Protein AF-A0A5P3AFZ8-F1 (afdb_monomer_lite)

InterPro domains:
  IPR002477 Peptidoglycan binding-like [PF01471] (114-150)
  IPR036365 PGBD-like superfamily [SSF47090] (104-151)
  IPR036366 PGBD superfamily [G3DSA:1.10.101.10] (112-156)

Foldseek 3Di:
DDDDDDDDDDDDDDDDDPDPDPDPPPDDPPPPPPPQADPPDDPPWGKDKFKDAWDKDWDKDWAFPADFDADPVRDGGHHTDTDIDIDIDRPGHMDIDMFTAPDPVLLFLVLQLLLLVLLVVVVLADDDSRSDLDPRSLSSQQVVCVVVVGRGSTHGPVNCVVSVSHDDDDPPVVVVVVVVVVVVVVVVVVVVVVVVVVVVVVVVVVVVVVVVVVVVVVVVVVVVVVVVVVVVVVVVVVVVVVVVVVVVVVVVVVVVVVVVVVVVVVVVVVVVVVVVVVVVVVVVVVVVVVVVVPDDDDDDDDDDD

Organism: NCBI:txid540747

Secondary structure (DSSP, 8-state):
--------------------------PPP------SS-TTPPTT-EEEEEEEPPEEEEEEEEEEEEPPPB-TTSSB-PPPEEEEEEEEEEEE--EEEEEEE--GGG--HHHHHHHHHHHHHTTS--S---S---HHHHHHHHHHHGGGT---SSPPHHHHHHTTSSPPPPTTHHHHHHHHHHHHHHHHHHHHHHHHHHHHHHHHHHHHHHHHHHHHHHHHHHHHHHHHHHHHHHHHHHHHHHHHHHHHHHHHHHHHHHHHHHHHHHHHHHHHHHHHHHHHHHHHHHHHHHHTT---PPP------

pLDDT: mean 84.04, std 17.82, range [39.06, 98.31]

Radius of gyration: 67.77 Å; chains: 1; bounding box: 144×91×231 Å

Structure (mmCIF, N/CA/C/O backbone):
data_AF-A0A5P3AFZ8-F1
#
_entry.id   AF-A0A5P3AFZ8-F1
#
loop_
_atom_site.group_PDB
_atom_site.id
_atom_site.type_symbol
_atom_site.label_atom_id
_atom_site.label_alt_id
_atom_site.label_comp_id
_atom_site.label_asym_id
_atom_site.label_entity_id
_atom_site.label_seq_id
_atom_site.pdbx_PDB_ins_code
_atom_site.Cartn_x
_atom_site.Cartn_y
_atom_site.Cartn_z
_atom_site.occupancy
_atom_site.B_iso_or_equiv
_atom_site.auth_seq_id
_atom_site.auth_comp_id
_atom_site.auth_asym_id
_atom_site.auth_atom_id
_atom_site.pdbx_PDB_model_num
ATOM 1 N N . MET A 1 1 ? 21.251 71.190 -8.070 1.00 40.19 1 MET A N 1
ATOM 2 C CA . MET A 1 1 ? 20.137 70.417 -8.664 1.00 40.19 1 MET A CA 1
ATOM 3 C C . MET A 1 1 ? 20.639 69.031 -9.043 1.00 40.19 1 MET A C 1
ATOM 5 O O . MET A 1 1 ? 21.671 68.943 -9.687 1.00 40.19 1 MET A O 1
ATOM 9 N N . LYS A 1 2 ? 19.848 68.010 -8.691 1.00 41.62 2 LYS A N 1
ATOM 10 C CA . LYS A 1 2 ? 19.900 66.592 -9.099 1.00 41.62 2 LYS A CA 1
ATOM 11 C C . LYS A 1 2 ? 20.900 65.656 -8.400 1.00 41.62 2 LYS A C 1
ATOM 13 O O . LYS A 1 2 ? 22.097 65.631 -8.647 1.00 41.62 2 LYS A O 1
ATOM 18 N N . ILE A 1 3 ? 20.252 64.856 -7.558 1.00 45.22 3 ILE A N 1
ATOM 19 C CA . ILE A 1 3 ? 20.629 63.700 -6.754 1.00 45.22 3 ILE A CA 1
ATOM 20 C C . ILE A 1 3 ? 20.908 62.479 -7.653 1.00 45.22 3 ILE A C 1
ATOM 22 O O . ILE A 1 3 ? 20.116 62.182 -8.546 1.00 45.22 3 ILE A O 1
ATOM 26 N N . ARG A 1 4 ? 22.002 61.765 -7.373 1.00 47.78 4 ARG A N 1
ATOM 27 C CA . ARG A 1 4 ? 22.373 60.386 -7.772 1.00 47.78 4 ARG A CA 1
ATOM 28 C C . ARG A 1 4 ? 23.279 59.891 -6.624 1.00 47.78 4 ARG A C 1
ATOM 30 O O . ARG A 1 4 ? 24.062 60.700 -6.149 1.00 47.78 4 ARG A O 1
ATOM 37 N N . SER A 1 5 ? 23.255 58.685 -6.062 1.00 42.44 5 SER A N 1
ATOM 38 C CA . SER A 1 5 ? 22.758 57.353 -6.428 1.00 42.44 5 SER A CA 1
ATOM 39 C C . SER A 1 5 ? 22.898 56.430 -5.184 1.00 42.44 5 SER A C 1
ATOM 41 O O . SER A 1 5 ? 23.718 56.714 -4.318 1.00 42.44 5 SER A O 1
ATOM 43 N N . LEU A 1 6 ? 22.101 55.351 -5.125 1.00 47.00 6 LEU A N 1
ATOM 44 C CA . LEU A 1 6 ? 22.168 54.131 -4.264 1.00 47.00 6 LEU A CA 1
ATOM 45 C C . LEU A 1 6 ? 23.586 53.470 -4.183 1.00 47.00 6 LEU A C 1
ATOM 47 O O . LEU A 1 6 ? 24.405 53.890 -5.003 1.00 47.00 6 LEU A O 1
ATOM 51 N N . PRO A 1 7 ? 23.898 52.386 -3.395 1.00 55.16 7 PRO A N 1
ATOM 52 C CA . PRO A 1 7 ? 23.075 51.470 -2.553 1.00 55.16 7 PRO A CA 1
ATOM 53 C C . PRO A 1 7 ? 23.734 50.933 -1.222 1.00 55.16 7 PRO A C 1
ATOM 55 O O . PRO A 1 7 ? 24.858 51.264 -0.878 1.00 55.16 7 PRO A O 1
ATOM 58 N N . ALA A 1 8 ? 23.025 49.998 -0.561 1.00 43.34 8 ALA A N 1
ATOM 59 C CA . ALA A 1 8 ? 23.505 48.728 0.038 1.00 43.34 8 ALA A CA 1
ATOM 60 C C . ALA A 1 8 ? 24.231 48.627 1.413 1.00 43.34 8 ALA A C 1
ATOM 62 O O . ALA A 1 8 ? 25.404 48.938 1.542 1.00 43.34 8 ALA A O 1
ATOM 63 N N . VAL A 1 9 ? 23.501 47.985 2.347 1.00 43.97 9 VAL A N 1
ATOM 64 C CA . VAL A 1 9 ? 23.795 46.775 3.172 1.00 43.97 9 VAL A CA 1
ATOM 65 C C . VAL A 1 9 ? 25.017 46.719 4.126 1.00 43.97 9 VAL A C 1
ATOM 67 O O . VAL A 1 9 ? 26.138 47.045 3.766 1.00 43.97 9 VAL A O 1
ATOM 70 N N . LEU A 1 10 ? 24.745 46.083 5.284 1.00 41.91 10 LEU A N 1
ATOM 71 C CA . LEU A 1 10 ? 25.621 45.512 6.331 1.00 41.91 10 LEU A CA 1
ATOM 72 C C . LEU A 1 10 ? 26.212 46.519 7.328 1.00 41.91 10 LEU A C 1
ATOM 74 O O . LEU A 1 10 ? 26.578 47.620 6.963 1.00 41.91 10 LEU A O 1
ATOM 78 N N . ALA A 1 11 ? 26.466 46.215 8.598 1.00 41.62 11 ALA A N 1
ATOM 79 C CA . ALA A 1 11 ? 26.056 45.212 9.586 1.00 41.62 11 ALA A CA 1
ATOM 80 C C . ALA A 1 11 ? 27.009 45.484 10.765 1.00 41.62 11 ALA A C 1
ATOM 82 O O . ALA A 1 11 ? 28.214 45.521 10.539 1.00 41.62 11 ALA A O 1
ATOM 83 N N . ALA A 1 12 ? 26.532 45.657 11.999 1.00 46.09 12 ALA A N 1
ATOM 84 C CA . ALA A 1 12 ? 27.410 45.540 13.169 1.00 46.09 12 ALA A CA 1
ATOM 85 C C . ALA A 1 12 ? 26.596 45.229 14.430 1.00 46.09 12 ALA A C 1
ATOM 87 O O . ALA A 1 12 ? 26.064 46.094 15.118 1.00 46.09 12 ALA A O 1
ATOM 88 N N . THR A 1 13 ? 26.509 43.926 14.650 1.00 49.53 13 THR A N 1
ATOM 89 C CA . THR A 1 13 ? 26.084 43.162 15.819 1.00 49.53 13 THR A CA 1
ATOM 90 C C . THR A 1 13 ? 26.534 43.733 17.163 1.00 49.53 13 THR A C 1
ATOM 92 O O . THR A 1 13 ? 27.728 43.879 17.424 1.00 49.53 13 THR A O 1
ATOM 95 N N . SER A 1 14 ? 25.564 43.949 18.049 1.00 52.16 14 SER A N 1
ATOM 96 C CA . SER A 1 14 ? 25.765 44.196 19.474 1.00 52.16 14 SER A CA 1
ATOM 97 C C . SER A 1 14 ? 26.063 42.881 20.203 1.00 52.16 14 SER A C 1
ATOM 99 O O . SER A 1 14 ? 25.251 41.957 20.190 1.00 52.16 14 SER A O 1
ATOM 101 N N . LEU A 1 15 ? 27.231 42.805 20.846 1.00 54.22 15 LEU A N 1
ATOM 102 C CA . LEU A 1 15 ? 27.504 41.846 21.915 1.00 54.22 15 LEU A CA 1
ATOM 103 C C . LEU A 1 15 ? 26.652 42.202 23.137 1.00 54.22 15 LEU A C 1
ATOM 105 O O . LEU A 1 15 ? 26.598 43.381 23.466 1.00 54.22 15 LEU A O 1
ATOM 109 N N . LEU A 1 16 ? 26.071 41.203 23.814 1.00 50.06 16 LEU A N 1
ATOM 110 C CA . LEU A 1 16 ? 25.955 41.052 25.281 1.00 50.06 16 LEU A CA 1
ATOM 111 C C . LEU A 1 16 ? 24.854 40.028 25.611 1.00 50.06 16 LEU A C 1
ATOM 113 O O . LEU A 1 16 ? 23.706 40.208 25.218 1.00 50.06 16 LEU A O 1
ATOM 117 N N . GLY A 1 17 ? 25.198 38.978 26.368 1.00 49.69 17 GLY A N 1
ATOM 118 C CA . GLY A 1 17 ? 24.198 38.115 27.012 1.00 49.69 17 GLY A CA 1
ATOM 119 C C . GLY A 1 17 ? 24.536 36.628 27.119 1.00 49.69 17 GLY A C 1
ATOM 120 O O . GLY A 1 17 ? 23.721 35.798 26.733 1.00 49.69 17 GLY A O 1
ATOM 121 N N . ALA A 1 18 ? 25.702 36.263 27.658 1.00 47.00 18 ALA A N 1
ATOM 122 C CA . ALA A 1 18 ? 25.937 34.899 28.131 1.00 47.00 18 ALA A CA 1
ATOM 123 C C . ALA A 1 18 ? 25.430 34.763 29.579 1.00 47.00 18 ALA A C 1
ATOM 125 O O . ALA A 1 18 ? 26.149 35.080 30.520 1.00 47.00 18 ALA A O 1
ATOM 126 N N . CYS A 1 19 ? 24.198 34.280 29.750 1.00 53.41 19 CYS A N 1
ATOM 127 C CA . CYS A 1 19 ? 23.723 33.679 30.999 1.00 53.41 19 CYS A CA 1
ATOM 128 C C . CYS A 1 19 ? 23.255 32.261 30.679 1.00 53.41 19 CYS A C 1
ATOM 130 O O . CYS A 1 19 ? 22.103 32.022 30.323 1.00 53.41 19 CYS A O 1
ATOM 132 N N . GLN A 1 20 ? 24.185 31.315 30.775 1.00 46.72 20 GLN A N 1
ATOM 133 C CA . GLN A 1 20 ? 23.900 29.892 30.676 1.00 46.72 20 GLN A CA 1
ATOM 134 C C . GLN A 1 20 ? 23.312 29.444 32.022 1.00 46.72 20 GLN A C 1
ATOM 136 O O . GLN A 1 20 ? 24.027 29.062 32.942 1.00 46.72 20 GLN A O 1
ATOM 141 N N . THR A 1 21 ? 21.993 29.563 32.162 1.00 51.69 21 THR A N 1
ATOM 142 C CA . THR A 1 21 ? 21.243 28.906 33.236 1.00 51.69 21 THR A CA 1
ATOM 143 C C . THR A 1 21 ? 20.799 27.553 32.705 1.00 51.69 21 THR A C 1
ATOM 145 O O . THR A 1 21 ? 19.828 27.435 31.963 1.00 51.69 21 THR A O 1
ATOM 148 N N . GLY A 1 22 ? 21.574 26.519 33.032 1.00 52.62 22 GLY A N 1
ATOM 149 C CA . GLY A 1 22 ? 21.154 25.137 32.847 1.00 52.62 22 GLY A CA 1
ATOM 150 C C . GLY A 1 22 ? 19.973 24.859 33.767 1.00 52.62 22 GLY A C 1
ATOM 151 O O . GLY A 1 22 ? 20.158 24.569 34.946 1.00 52.62 22 GLY A O 1
ATOM 152 N N . LEU A 1 23 ? 18.759 24.995 33.238 1.00 45.38 23 LEU A N 1
ATOM 153 C CA . LEU A 1 23 ? 17.567 24.472 33.888 1.00 45.38 23 LEU A CA 1
ATOM 154 C C . LEU A 1 23 ? 17.667 22.939 33.887 1.00 45.38 23 LEU A C 1
ATOM 156 O O . LEU A 1 23 ? 17.940 22.359 32.832 1.00 45.38 23 LEU A O 1
ATOM 160 N N . PRO A 1 24 ? 17.463 22.262 35.031 1.00 50.19 24 PRO A N 1
ATOM 161 C CA . PRO A 1 24 ? 17.328 20.817 35.035 1.00 50.19 24 PRO A CA 1
ATOM 162 C C . PRO A 1 24 ? 16.131 20.454 34.159 1.00 50.19 24 PRO A C 1
ATOM 164 O O . PRO A 1 24 ? 15.025 20.962 34.346 1.00 50.19 24 PRO A O 1
ATOM 167 N N . GLN A 1 25 ? 16.388 19.594 33.179 1.00 46.03 25 GLN A N 1
ATOM 168 C CA . GLN A 1 25 ? 15.393 19.024 32.291 1.00 46.03 25 GLN A CA 1
ATOM 169 C C . GLN A 1 25 ? 14.363 18.285 33.146 1.00 46.03 25 GLN A C 1
ATOM 171 O O . GLN A 1 25 ? 14.591 17.163 33.597 1.00 46.03 25 GLN A O 1
ATOM 176 N N . MET A 1 26 ? 13.241 18.951 33.425 1.00 39.06 26 MET A N 1
ATOM 177 C CA . MET A 1 26 ? 12.047 18.280 33.905 1.00 39.06 26 MET A CA 1
ATOM 178 C C . MET A 1 26 ? 11.693 17.265 32.826 1.00 39.06 26 MET A C 1
ATOM 180 O O . MET A 1 26 ? 11.367 17.641 31.702 1.00 39.06 26 MET A O 1
ATOM 184 N N . ALA A 1 27 ? 11.849 15.983 33.149 1.00 53.84 27 ALA A N 1
ATOM 185 C CA . ALA A 1 27 ? 11.321 14.913 32.330 1.00 53.84 27 ALA A CA 1
ATOM 186 C C . ALA A 1 27 ? 9.844 15.223 32.081 1.00 53.84 27 ALA A C 1
ATOM 188 O O . ALA A 1 27 ? 9.075 15.388 33.033 1.00 53.84 27 ALA A O 1
ATOM 189 N N . GLU A 1 28 ? 9.473 15.363 30.811 1.00 49.25 28 GLU A N 1
ATOM 190 C CA . GLU A 1 28 ? 8.076 15.492 30.437 1.00 49.25 28 GLU A CA 1
ATOM 191 C C . GLU A 1 28 ? 7.327 14.291 31.028 1.00 49.25 28 GLU A C 1
ATOM 193 O O . GLU A 1 28 ? 7.821 13.158 30.932 1.00 49.25 28 GLU A O 1
ATOM 198 N N . PRO A 1 29 ? 6.180 14.493 31.702 1.00 47.88 29 PRO A N 1
ATOM 199 C CA . PRO A 1 29 ? 5.366 13.363 32.100 1.00 47.88 29 PRO A CA 1
ATOM 200 C C . PRO A 1 29 ? 5.028 12.604 30.822 1.00 47.88 29 PRO A C 1
ATOM 202 O O . PRO A 1 29 ? 4.497 13.192 29.881 1.00 47.88 29 PRO A O 1
ATOM 205 N N . ALA A 1 30 ? 5.394 11.318 30.800 1.00 47.59 30 ALA A N 1
ATOM 206 C CA . ALA A 1 30 ? 5.061 10.394 29.731 1.00 47.59 30 ALA A CA 1
ATOM 207 C C . ALA A 1 30 ? 3.642 10.690 29.248 1.00 47.59 30 ALA A C 1
ATOM 209 O O . ALA A 1 30 ? 2.713 10.693 30.062 1.00 47.59 30 ALA A O 1
ATOM 210 N N . GLU A 1 31 ? 3.520 10.989 27.952 1.00 40.75 31 GLU A N 1
ATOM 211 C CA . GLU A 1 31 ? 2.260 11.161 27.243 1.00 40.75 31 GLU A CA 1
ATOM 212 C C . GLU A 1 31 ? 1.219 10.221 27.848 1.00 40.75 31 GLU A C 1
ATOM 214 O O . GLU A 1 31 ? 1.325 8.992 27.760 1.00 40.75 31 GLU A O 1
ATOM 219 N N . VAL A 1 32 ? 0.214 10.797 28.507 1.00 43.19 32 VAL A N 1
ATOM 220 C CA . VAL A 1 32 ? -0.980 10.061 28.901 1.00 43.19 32 VAL A CA 1
ATOM 221 C C . VAL A 1 32 ? -1.727 9.808 27.601 1.00 43.19 32 VAL A C 1
ATOM 223 O O . VAL A 1 32 ? -2.687 10.500 27.274 1.00 43.19 32 VAL A O 1
ATOM 226 N N . VAL A 1 33 ? -1.245 8.848 26.809 1.00 43.75 33 VAL A N 1
ATOM 227 C CA . VAL A 1 33 ? -1.991 8.310 25.682 1.00 43.75 33 VAL A CA 1
ATOM 228 C C . VAL A 1 33 ? -3.287 7.816 26.295 1.00 43.75 33 VAL A C 1
ATOM 230 O O . VAL A 1 33 ? -3.286 6.852 27.070 1.00 43.75 33 VAL A O 1
ATOM 233 N N . ALA A 1 34 ? -4.381 8.524 26.013 1.00 50.88 34 ALA A N 1
ATOM 234 C CA . ALA A 1 34 ? -5.710 8.096 26.397 1.00 50.88 34 ALA A CA 1
ATOM 235 C C . ALA A 1 34 ? -5.861 6.669 25.872 1.00 50.88 34 ALA A C 1
ATOM 237 O O . ALA A 1 34 ? -5.869 6.424 24.663 1.00 50.88 34 ALA A O 1
ATOM 238 N N . ARG A 1 35 ? -5.855 5.693 26.783 1.00 59.72 35 ARG A N 1
ATOM 239 C CA . ARG A 1 35 ? -6.032 4.300 26.395 1.00 59.72 35 ARG A CA 1
ATOM 240 C C . ARG A 1 35 ? -7.420 4.231 25.776 1.00 59.72 35 ARG A C 1
ATOM 242 O O . ARG A 1 35 ? -8.401 4.537 26.431 1.00 59.72 35 ARG A O 1
ATOM 249 N N . HIS A 1 36 ? -7.517 3.869 24.505 1.00 74.75 36 HIS A N 1
ATOM 250 C CA . HIS A 1 36 ? -8.813 3.788 23.827 1.00 74.75 36 HIS A CA 1
ATOM 251 C C . HIS A 1 36 ? -9.595 2.527 24.232 1.00 74.75 36 HIS A C 1
ATOM 253 O O . HIS A 1 36 ? -10.708 2.325 23.762 1.00 74.75 36 HIS A O 1
ATOM 259 N N . ALA A 1 37 ? -9.007 1.675 25.082 1.00 85.00 37 ALA A N 1
ATOM 260 C CA . ALA A 1 37 ? -9.576 0.436 25.588 1.00 85.00 37 ALA A CA 1
ATOM 261 C C . ALA A 1 37 ? -8.910 0.012 26.917 1.00 85.00 37 ALA A C 1
ATOM 263 O O . ALA A 1 37 ? -7.748 0.366 27.165 1.00 85.00 37 ALA A O 1
ATOM 264 N N . PRO A 1 38 ? -9.602 -0.766 27.771 1.00 88.94 38 PRO A N 1
ATOM 265 C CA . PRO A 1 38 ? -9.005 -1.352 28.965 1.00 88.94 38 PRO A CA 1
ATOM 266 C C . PRO A 1 38 ? -7.930 -2.403 28.619 1.00 88.94 38 PRO A C 1
ATOM 268 O O . PRO A 1 38 ? -7.959 -2.995 27.536 1.00 88.94 38 PRO A O 1
ATOM 271 N N . PRO A 1 39 ? -6.988 -2.688 29.542 1.00 86.12 39 PRO A N 1
ATOM 272 C CA . PRO A 1 39 ? -6.040 -3.791 29.381 1.00 86.12 39 PRO A CA 1
ATOM 273 C C . PRO A 1 39 ? -6.763 -5.120 29.110 1.00 86.12 39 PRO A C 1
ATOM 275 O O . PRO A 1 39 ? -7.673 -5.486 29.849 1.00 86.12 39 PRO A O 1
ATOM 278 N N . GLY A 1 40 ? -6.353 -5.842 28.062 1.00 83.69 40 GLY A N 1
ATOM 279 C CA . GLY A 1 40 ? -6.954 -7.129 27.680 1.00 83.69 40 GLY A CA 1
ATOM 280 C C . GLY A 1 40 ? -8.218 -7.038 26.815 1.00 83.69 40 GLY A C 1
ATOM 281 O O . GLY A 1 40 ? -8.865 -8.059 26.588 1.00 83.69 40 GLY A O 1
ATOM 282 N N . ALA A 1 41 ? -8.580 -5.850 26.319 1.00 86.19 41 ALA A N 1
ATOM 283 C CA . ALA A 1 41 ? -9.673 -5.698 25.362 1.00 86.19 41 ALA A CA 1
ATOM 284 C C . ALA A 1 41 ? -9.434 -6.511 24.077 1.00 86.19 41 ALA A C 1
ATOM 286 O O . ALA A 1 41 ? -8.325 -6.553 23.540 1.00 86.19 41 ALA A O 1
ATOM 287 N N . GLN A 1 42 ? -10.492 -7.145 23.567 1.00 79.81 42 GLN A N 1
ATOM 288 C CA . GLN A 1 42 ? -10.413 -7.951 22.349 1.00 79.81 42 GLN A CA 1
ATOM 289 C C . GLN A 1 42 ? -10.221 -7.068 21.104 1.00 79.81 42 GLN A C 1
ATOM 291 O O . GLN A 1 42 ? -10.836 -5.998 21.016 1.00 79.81 42 GLN A O 1
ATOM 296 N N . PRO A 1 43 ? -9.437 -7.515 20.106 1.00 80.12 43 PRO A N 1
ATOM 297 C CA . PRO A 1 43 ? -9.304 -6.803 18.839 1.00 80.12 43 PRO A CA 1
ATOM 298 C C . PRO A 1 43 ? -10.666 -6.548 18.180 1.00 80.12 43 PRO A C 1
ATOM 300 O O . PRO A 1 43 ? -11.527 -7.426 18.151 1.00 80.12 43 PRO A O 1
ATOM 303 N N . GLY A 1 44 ? -10.864 -5.338 17.653 1.00 81.50 44 GLY A N 1
ATOM 304 C CA . GLY A 1 44 ? -12.112 -4.945 16.988 1.00 81.50 44 GLY A CA 1
ATOM 305 C C . GLY A 1 44 ? -13.257 -4.535 17.923 1.00 81.50 44 GLY A C 1
ATOM 306 O O . GLY A 1 44 ? -14.356 -4.280 17.434 1.00 81.50 44 GLY A O 1
ATOM 307 N N . THR A 1 45 ? -13.020 -4.448 19.238 1.00 88.50 45 THR A N 1
ATOM 308 C CA . THR A 1 45 ? -13.969 -3.851 20.196 1.00 88.50 45 THR A CA 1
ATOM 309 C C . THR A 1 45 ? -13.665 -2.371 20.424 1.00 88.50 45 THR A C 1
ATOM 311 O O . THR A 1 45 ? -12.504 -1.962 20.429 1.00 88.50 45 THR A O 1
ATOM 314 N N . CYS A 1 46 ? -14.710 -1.566 20.619 1.00 92.12 46 CYS A N 1
ATOM 315 C CA . CYS A 1 46 ? -14.594 -0.133 20.878 1.00 92.12 46 CYS A CA 1
ATOM 316 C C . CYS A 1 46 ? -15.065 0.186 22.294 1.00 92.12 46 CYS A C 1
ATOM 318 O O . CYS A 1 46 ? -16.042 -0.387 22.779 1.00 92.12 46 CYS A O 1
ATOM 320 N N . TRP A 1 47 ? -14.359 1.098 22.962 1.00 93.19 47 TRP A N 1
ATOM 321 C CA . TRP A 1 47 ? -14.567 1.373 24.379 1.00 93.19 47 TRP A CA 1
ATOM 322 C C . TRP A 1 47 ? -14.746 2.862 24.654 1.00 93.19 47 TRP A C 1
ATOM 324 O O . TRP A 1 47 ? -14.128 3.733 24.042 1.00 93.19 47 TRP A O 1
ATOM 334 N N . GLY A 1 48 ? -15.629 3.142 25.603 1.00 91.06 48 GLY A N 1
ATOM 335 C CA . GLY A 1 48 ? -15.756 4.423 26.270 1.00 91.06 48 GLY A CA 1
ATOM 336 C C . GLY A 1 48 ? -15.174 4.352 27.677 1.00 91.06 48 GLY A C 1
ATOM 337 O O . GLY A 1 48 ? -15.110 3.287 28.297 1.00 91.06 48 GLY A O 1
ATOM 338 N N . GLN A 1 49 ? -14.772 5.515 28.179 1.00 89.88 49 GLN A N 1
ATOM 339 C CA . GLN A 1 49 ? -14.379 5.719 29.564 1.00 89.88 49 GLN A CA 1
ATOM 340 C C . GLN A 1 49 ? -15.351 6.715 30.194 1.00 89.88 49 GLN A C 1
ATOM 342 O O . GLN A 1 49 ? -15.679 7.737 29.587 1.00 89.88 49 GLN A O 1
ATOM 347 N N . ASP A 1 50 ? -15.825 6.396 31.391 1.00 88.06 50 ASP A N 1
ATOM 348 C CA . ASP A 1 50 ? -16.552 7.312 32.264 1.00 88.06 50 ASP A CA 1
ATOM 349 C C . ASP A 1 50 ? -15.743 7.526 33.544 1.00 88.06 50 ASP A C 1
ATOM 351 O O . ASP A 1 50 ? -15.193 6.573 34.101 1.00 88.06 50 ASP A O 1
ATOM 355 N N . GLU A 1 51 ? -15.648 8.767 34.008 1.00 84.38 51 GLU A N 1
ATOM 356 C CA . GLU A 1 51 ? -14.904 9.109 35.217 1.00 84.38 51 GLU A CA 1
ATOM 357 C C . GLU A 1 51 ? -15.865 9.597 36.290 1.00 84.38 51 GLU A C 1
ATOM 359 O O . GLU A 1 51 ? -16.406 10.699 36.227 1.00 84.38 51 GLU A O 1
ATOM 364 N N . THR A 1 52 ? -16.048 8.779 37.325 1.00 83.12 52 THR A N 1
ATOM 365 C CA . THR A 1 52 ? -16.734 9.232 38.531 1.00 83.12 52 THR A CA 1
ATOM 366 C C . THR A 1 52 ? -15.755 10.082 39.348 1.00 83.12 52 THR A C 1
ATOM 368 O O . THR A 1 52 ? -14.709 9.555 39.755 1.00 83.12 52 THR A O 1
ATOM 371 N N . PRO A 1 53 ? -16.056 11.369 39.603 1.00 84.62 53 PRO A N 1
ATOM 372 C CA . PRO A 1 53 ? -15.166 12.247 40.352 1.00 84.62 53 PRO A CA 1
ATOM 373 C C . PRO A 1 53 ? -15.027 11.795 41.809 1.00 84.62 53 PRO A C 1
ATOM 375 O O . PRO A 1 53 ? -15.891 11.105 42.358 1.00 84.62 53 PRO A O 1
ATOM 378 N N . ALA A 1 54 ? -13.922 12.193 42.440 1.00 89.19 54 ALA A N 1
ATOM 379 C CA . ALA A 1 54 ? -13.713 11.954 43.861 1.00 89.19 54 ALA A CA 1
ATOM 380 C C . ALA A 1 54 ? -14.665 12.821 44.701 1.00 89.19 54 ALA A C 1
ATOM 382 O O . ALA A 1 54 ? -14.904 13.981 44.368 1.00 89.19 54 ALA A O 1
ATOM 383 N N . VAL A 1 55 ? -15.165 12.271 45.808 1.00 91.69 55 VAL A N 1
ATOM 384 C CA . VAL A 1 55 ? -15.912 13.038 46.815 1.00 91.69 55 VAL A CA 1
ATOM 385 C C . VAL A 1 55 ? -14.944 13.393 47.931 1.00 91.69 55 VAL A C 1
ATOM 387 O O . VAL A 1 55 ? -14.415 12.501 48.603 1.00 91.69 55 VAL A O 1
ATOM 390 N N . ILE A 1 56 ? -14.693 14.692 48.081 1.00 92.19 56 ILE A N 1
ATOM 391 C CA . ILE A 1 56 ? -13.842 15.252 49.128 1.00 92.19 56 ILE A CA 1
ATOM 392 C C . ILE A 1 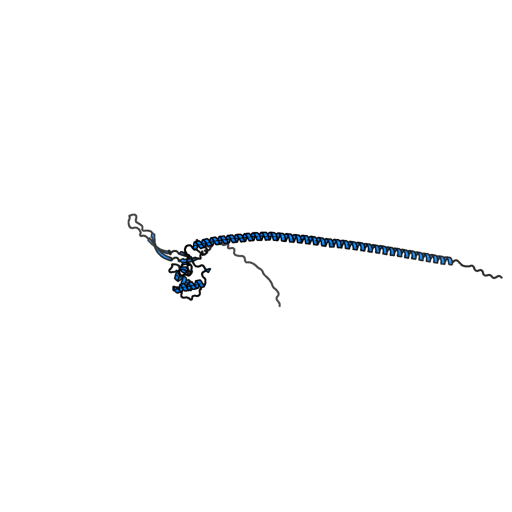56 ? -14.743 15.815 50.219 1.00 92.19 56 ILE A C 1
ATOM 394 O O . ILE A 1 56 ? -15.663 16.577 49.926 1.00 92.19 56 ILE A O 1
ATOM 398 N N . GLU A 1 57 ? -14.467 15.444 51.463 1.00 92.94 57 GLU A N 1
ATOM 399 C CA . GLU A 1 57 ? -15.136 15.989 52.637 1.00 92.94 57 GLU A CA 1
ATOM 400 C C . GLU A 1 57 ? -14.123 16.723 53.513 1.00 92.94 57 GLU A C 1
ATOM 402 O O . GLU A 1 57 ? -12.971 16.307 53.654 1.00 92.94 57 GLU A O 1
ATOM 407 N N . THR A 1 58 ? -14.558 17.827 54.109 1.00 91.94 58 THR A N 1
ATOM 408 C CA . THR A 1 58 ? -13.771 18.564 55.095 1.00 91.94 58 THR A CA 1
ATOM 409 C C . THR A 1 58 ? -14.070 17.985 56.469 1.00 91.94 58 THR A C 1
ATOM 411 O O . THR A 1 58 ? -15.145 18.221 57.014 1.00 91.94 58 THR A O 1
ATOM 414 N N . VAL A 1 59 ? -13.136 17.211 57.016 1.00 92.31 59 VAL A N 1
ATOM 415 C CA . VAL A 1 59 ? -13.300 16.551 58.314 1.00 92.31 59 VAL A CA 1
ATOM 416 C C . VAL A 1 59 ? -12.578 17.376 59.374 1.00 92.31 59 VAL A C 1
ATOM 418 O O . VAL A 1 59 ? -11.402 17.710 59.216 1.00 92.31 59 VAL A O 1
ATOM 421 N N . THR A 1 60 ? -13.292 17.716 60.445 1.00 90.06 60 THR A N 1
ATOM 422 C CA . THR A 1 60 ? -12.734 18.395 61.617 1.00 90.06 60 THR A CA 1
ATOM 423 C C . THR A 1 60 ? -12.610 17.386 62.752 1.00 90.06 60 THR A C 1
ATOM 425 O O . THR A 1 60 ? -13.621 16.896 63.250 1.00 90.06 60 THR A O 1
ATOM 428 N N . GLU A 1 61 ? -11.383 17.073 63.159 1.00 91.56 61 GLU A N 1
ATOM 429 C CA . GLU A 1 61 ? -11.086 16.112 64.226 1.00 91.56 61 GLU A CA 1
ATOM 430 C C . GLU A 1 61 ? -10.377 16.815 65.395 1.00 91.56 61 GLU A C 1
ATOM 432 O O . GLU A 1 61 ? -9.592 17.747 65.211 1.00 91.56 61 GLU A O 1
ATOM 437 N N . GLN A 1 62 ? -10.668 16.387 66.625 1.00 89.88 62 GLN A N 1
ATOM 438 C CA . GLN A 1 62 ? -9.948 16.828 67.823 1.00 89.88 62 GLN A CA 1
ATOM 439 C C . GLN A 1 62 ? -8.787 15.865 68.061 1.00 89.88 62 GLN A C 1
ATOM 441 O O . GLN A 1 62 ? -8.987 14.746 68.531 1.00 89.88 62 GLN A O 1
ATOM 446 N N . VAL A 1 63 ? -7.572 16.295 67.736 1.00 91.75 63 VAL A N 1
ATOM 447 C CA . VAL A 1 63 ? -6.361 15.496 67.924 1.00 91.75 63 VAL A CA 1
ATOM 448 C C . VAL A 1 63 ? -5.798 15.771 69.315 1.00 91.75 63 VAL A C 1
ATOM 450 O O . VAL A 1 63 ? -5.629 16.924 69.714 1.00 91.75 63 VAL A O 1
ATOM 453 N N . VAL A 1 64 ? -5.506 14.712 70.072 1.00 92.50 64 VAL A N 1
ATOM 454 C CA . VAL A 1 64 ? -4.813 14.821 71.363 1.00 92.50 64 VAL A CA 1
ATOM 455 C C . VAL A 1 64 ? -3.376 15.258 71.092 1.00 92.50 64 VAL A C 1
ATOM 457 O O . VAL A 1 64 ? -2.585 14.494 70.546 1.00 92.50 64 VAL A O 1
ATOM 460 N N . VAL A 1 65 ? -3.034 16.485 71.477 1.00 92.12 65 VAL A N 1
ATOM 461 C CA . VAL A 1 65 ? -1.662 17.009 71.380 1.00 92.12 65 VAL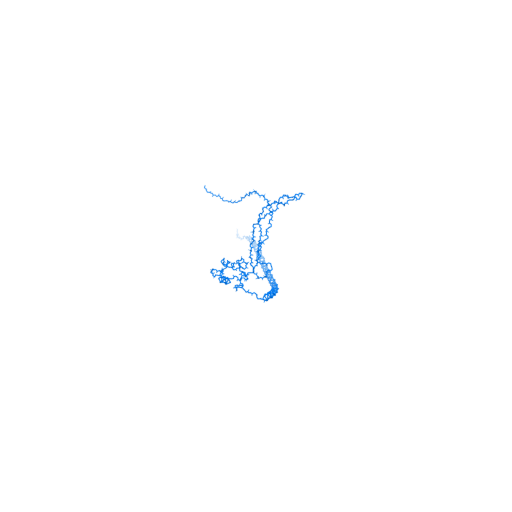 A CA 1
ATOM 462 C C . VAL A 1 65 ? -0.839 16.548 72.574 1.00 92.12 65 VAL A C 1
ATOM 464 O O . VAL A 1 65 ? 0.346 16.250 72.442 1.00 92.12 65 VAL A O 1
ATOM 467 N N . GLN A 1 66 ? -1.479 16.463 73.739 1.00 90.31 66 GLN A N 1
ATOM 468 C CA . GLN A 1 66 ? -0.869 15.942 74.951 1.00 90.31 66 GLN A CA 1
ATOM 469 C C . GLN A 1 66 ? -1.880 15.054 75.682 1.00 90.31 66 GLN A C 1
ATOM 471 O O . GLN A 1 66 ? -2.969 15.534 76.008 1.00 90.31 66 GLN A O 1
ATOM 476 N N . PRO A 1 67 ? -1.571 13.766 75.914 1.00 88.12 67 PRO A N 1
ATOM 477 C CA . PRO A 1 67 ? -2.455 12.886 76.668 1.00 88.12 67 PRO A CA 1
ATOM 478 C C . PRO A 1 67 ? -2.548 13.341 78.128 1.00 88.12 67 PRO A C 1
ATOM 480 O O . PRO A 1 67 ? -1.670 14.046 78.626 1.00 88.12 67 PRO A O 1
ATOM 483 N N . ALA A 1 68 ? -3.609 12.931 78.823 1.00 87.88 68 ALA A N 1
ATOM 484 C CA . ALA A 1 68 ? -3.750 13.227 80.244 1.00 87.88 68 ALA A CA 1
ATOM 485 C C . ALA A 1 68 ? -2.625 12.548 81.043 1.00 87.88 68 ALA A C 1
ATOM 487 O O . ALA A 1 68 ? -2.314 11.376 80.817 1.00 87.88 68 ALA A O 1
ATOM 488 N N . GLY A 1 69 ? -2.019 13.291 81.966 1.00 83.88 69 GLY A N 1
ATOM 489 C CA . GLY A 1 69 ? -0.997 12.784 82.878 1.00 83.88 69 GLY A CA 1
ATOM 490 C C . GLY A 1 69 ? -1.621 12.244 84.164 1.00 83.88 69 GLY A C 1
ATOM 491 O O . GLY A 1 69 ? -2.718 12.649 84.544 1.00 83.88 69 GLY A O 1
ATOM 492 N N . VAL A 1 70 ? -0.906 11.364 84.864 1.00 78.94 70 VAL A N 1
ATOM 493 C CA . VAL A 1 70 ? -1.263 10.900 86.216 1.00 78.94 70 VAL A CA 1
ATOM 494 C C . VAL A 1 70 ? -0.153 11.329 87.172 1.00 78.94 70 VAL A C 1
ATOM 496 O O . VAL A 1 70 ? 1.024 11.237 86.821 1.00 78.94 70 VAL A O 1
ATOM 499 N N . ALA A 1 71 ? -0.513 11.846 88.349 1.00 77.00 71 ALA A N 1
ATOM 500 C CA . ALA A 1 71 ? 0.466 12.246 89.355 1.00 77.00 71 ALA A CA 1
ATOM 501 C C . ALA A 1 71 ? 1.157 11.013 89.973 1.00 77.00 71 ALA A C 1
ATOM 503 O O . ALA A 1 71 ? 0.596 9.917 89.998 1.00 77.00 71 ALA A O 1
ATOM 504 N N . ALA A 1 72 ? 2.386 11.178 90.473 1.00 77.25 72 ALA A N 1
ATOM 505 C CA . ALA A 1 72 ? 3.213 10.075 90.983 1.00 77.25 72 ALA A CA 1
ATOM 506 C C . ALA A 1 72 ? 2.617 9.351 92.212 1.00 77.25 72 ALA A C 1
ATOM 508 O O . ALA A 1 72 ? 3.021 8.235 92.524 1.00 77.25 72 ALA A O 1
ATOM 509 N N . ASP A 1 73 ? 1.656 9.977 92.889 1.00 74.81 73 ASP A N 1
ATOM 510 C CA . ASP A 1 73 ? 0.906 9.456 94.036 1.00 74.81 73 ASP A CA 1
ATOM 511 C C . ASP A 1 73 ? -0.434 8.791 93.648 1.00 74.81 73 ASP A C 1
ATOM 513 O O . ASP A 1 73 ? -1.201 8.388 94.520 1.00 74.81 73 ASP A O 1
ATOM 517 N N . GLY A 1 74 ? -0.727 8.663 92.347 1.00 74.69 74 GLY A N 1
ATOM 518 C CA . GLY A 1 74 ? -1.959 8.060 91.830 1.00 74.69 74 GLY A CA 1
ATOM 519 C C . GLY A 1 74 ? -3.173 8.995 91.806 1.00 74.69 74 GLY A C 1
ATOM 520 O O . GLY A 1 74 ? -4.267 8.553 91.452 1.00 74.69 74 GLY A O 1
ATOM 521 N N . SER A 1 75 ? -3.009 10.274 92.155 1.00 73.94 75 SER A N 1
ATOM 522 C CA . SER A 1 75 ? -4.075 11.277 92.071 1.00 73.94 75 SER A CA 1
ATOM 523 C C . SER A 1 75 ? -4.239 11.857 90.650 1.00 73.94 75 SER A C 1
ATOM 525 O O . SER A 1 75 ? -3.420 11.624 89.752 1.00 73.94 75 SER A O 1
ATOM 527 N N . SER A 1 76 ? -5.343 12.579 90.407 1.00 72.19 76 SER A N 1
ATOM 528 C CA . SER A 1 76 ? -5.686 13.141 89.090 1.00 72.19 76 SER A CA 1
ATOM 529 C C . SER A 1 76 ? -4.601 14.106 88.590 1.00 72.19 76 SER A C 1
ATOM 531 O O . SER A 1 76 ? -4.414 15.170 89.179 1.00 72.19 76 SER A O 1
ATOM 533 N N . GLY A 1 77 ? -3.898 13.748 87.510 1.00 79.81 77 GLY A N 1
ATOM 534 C CA . GLY A 1 77 ? -2.861 14.592 86.910 1.00 79.81 77 GLY A CA 1
ATOM 535 C C . GLY A 1 77 ? -3.405 15.601 85.890 1.00 79.81 77 GLY A C 1
ATOM 536 O O . GLY A 1 77 ? -4.593 15.925 85.873 1.00 79.81 77 GLY A O 1
ATOM 537 N N . THR A 1 78 ? -2.522 16.146 85.050 1.00 84.38 78 THR A N 1
ATOM 538 C CA . THR A 1 78 ? -2.874 17.198 84.083 1.00 84.38 78 THR A CA 1
ATOM 539 C C . THR A 1 78 ? -3.890 16.700 83.048 1.00 84.38 78 THR A C 1
ATOM 541 O O . THR A 1 78 ? -3.700 15.610 82.497 1.00 84.38 78 THR A O 1
ATOM 544 N N . PRO A 1 79 ? -4.940 17.480 82.727 1.00 87.31 79 PRO A N 1
ATOM 545 C CA . PRO A 1 79 ? -5.921 17.086 81.721 1.00 87.31 79 PRO A CA 1
ATOM 546 C C . PRO A 1 79 ? -5.287 17.006 80.325 1.00 87.31 79 PRO A C 1
ATOM 548 O O . PRO A 1 79 ? -4.307 17.691 80.035 1.00 87.31 79 PRO A O 1
ATOM 551 N N . ALA A 1 80 ? -5.865 16.181 79.449 1.00 90.69 80 ALA A N 1
ATOM 552 C CA . ALA A 1 80 ? -5.424 16.082 78.061 1.00 90.69 80 ALA A CA 1
ATOM 553 C C . ALA A 1 80 ? -5.649 17.408 77.316 1.00 90.69 80 ALA A C 1
ATOM 555 O O . ALA A 1 80 ? -6.710 18.027 77.435 1.00 90.69 80 ALA A O 1
ATOM 556 N N . VAL A 1 81 ? -4.666 17.813 76.512 1.00 93.50 81 VAL A N 1
ATOM 557 C CA . VAL A 1 81 ? -4.749 18.993 75.645 1.00 93.50 81 VAL A CA 1
ATOM 558 C C . VAL A 1 81 ? -5.099 18.536 74.236 1.00 93.50 81 VAL A C 1
ATOM 560 O O . VAL A 1 81 ? -4.377 17.739 73.632 1.00 93.50 81 VAL A O 1
ATOM 563 N N . TYR A 1 82 ? -6.200 19.063 73.705 1.00 93.12 82 TYR A N 1
ATOM 564 C CA . TYR A 1 82 ? -6.692 18.771 72.362 1.00 93.12 82 TYR A CA 1
ATOM 565 C C . TYR A 1 82 ? -6.466 19.963 71.437 1.00 93.12 82 TYR A C 1
ATOM 567 O O . TYR A 1 82 ? -6.542 21.117 71.860 1.00 93.12 82 TYR A O 1
ATOM 575 N N . LYS A 1 83 ? -6.232 19.679 70.159 1.00 91.62 83 LYS A N 1
ATOM 576 C CA . LYS A 1 83 ? -6.214 20.666 69.084 1.00 91.62 83 LYS A CA 1
ATOM 577 C C . LYS A 1 83 ? -7.208 20.242 68.023 1.00 91.62 83 LYS A C 1
ATOM 579 O O . LYS A 1 83 ? -7.208 19.101 67.573 1.00 91.62 83 LYS A O 1
ATOM 584 N N . THR A 1 84 ? -8.031 21.188 67.607 1.00 92.62 84 THR A N 1
ATOM 585 C CA . THR A 1 84 ? -8.925 20.993 66.475 1.00 92.62 84 THR A CA 1
ATOM 586 C C . THR A 1 84 ? -8.123 21.106 65.182 1.00 92.62 84 THR A C 1
ATOM 588 O O . THR A 1 84 ? -7.492 22.133 64.926 1.00 92.62 84 THR A O 1
ATOM 591 N N . GLU A 1 85 ? -8.140 20.054 64.371 1.00 93.44 85 GLU A N 1
ATOM 592 C CA . GLU A 1 85 ? -7.536 20.040 63.044 1.00 93.44 85 GLU A CA 1
ATOM 593 C C . GLU A 1 85 ? -8.606 19.822 61.981 1.00 93.44 85 GLU A C 1
ATOM 595 O O . GLU A 1 85 ? -9.424 18.909 62.072 1.00 93.44 85 GLU A O 1
ATOM 600 N N . THR A 1 86 ? -8.589 20.668 60.955 1.00 91.38 86 THR A N 1
ATOM 601 C CA . THR A 1 86 ? -9.463 20.546 59.790 1.00 91.38 86 THR A CA 1
ATOM 602 C C . THR A 1 86 ? -8.641 20.052 58.609 1.00 91.38 86 THR A C 1
ATOM 604 O O . THR A 1 86 ? -7.671 20.700 58.216 1.00 91.38 86 THR A O 1
ATOM 607 N N . GLN A 1 87 ? -9.026 18.913 58.034 1.00 92.19 87 GLN A N 1
ATOM 608 C CA . GLN A 1 87 ? -8.32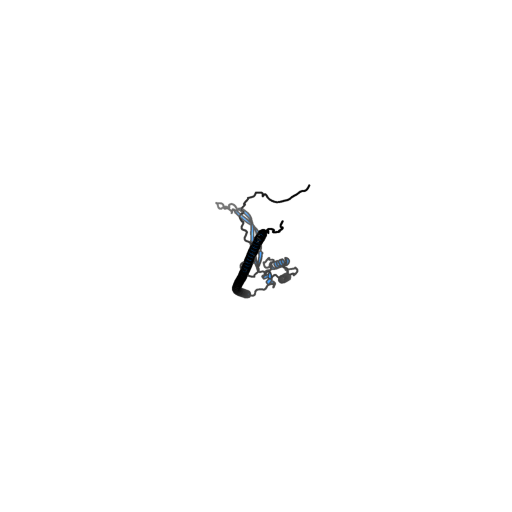5 18.300 56.907 1.00 92.19 87 GLN A CA 1
ATOM 609 C C . GLN A 1 87 ? -9.302 17.903 55.792 1.00 92.19 87 GLN A C 1
ATOM 611 O O . GLN A 1 87 ? -10.438 17.499 56.039 1.00 92.19 87 GLN A O 1
ATOM 616 N N . GLN A 1 88 ? -8.853 18.017 54.540 1.00 92.38 88 GLN A N 1
ATOM 617 C CA . GLN A 1 88 ? -9.601 17.543 53.374 1.00 92.38 88 GLN A CA 1
ATOM 618 C C . GLN A 1 88 ? -9.347 16.045 53.194 1.00 92.38 88 GLN A C 1
ATOM 620 O O . GLN A 1 88 ? -8.228 15.635 52.881 1.00 92.38 88 GLN A O 1
ATOM 625 N N . LYS A 1 89 ? -10.381 15.223 53.376 1.00 92.38 89 LYS A N 1
ATOM 626 C CA . LYS A 1 89 ? -10.300 13.766 53.262 1.00 92.38 89 LYS A CA 1
ATOM 627 C C . LYS A 1 89 ? -11.036 13.293 52.015 1.00 92.38 89 LYS A C 1
ATOM 629 O O . LYS A 1 89 ? -12.199 13.622 51.793 1.00 92.38 89 LYS A O 1
ATOM 634 N N . ILE A 1 90 ? -10.362 12.483 51.200 1.00 92.12 90 ILE A N 1
ATOM 635 C CA . ILE A 1 90 ? -10.994 11.799 50.068 1.00 92.12 90 ILE A CA 1
ATOM 636 C C . ILE A 1 90 ? -11.852 10.658 50.625 1.00 92.12 90 ILE A C 1
ATOM 638 O O . ILE A 1 90 ? -11.333 9.592 50.946 1.00 92.12 90 ILE A O 1
ATOM 642 N N . VAL A 1 91 ? -13.161 10.875 50.752 1.00 91.69 91 VAL A N 1
ATOM 643 C CA . VAL A 1 91 ? -14.099 9.862 51.271 1.00 91.69 91 VAL A CA 1
ATOM 644 C C . VAL A 1 91 ? -14.420 8.821 50.206 1.00 91.69 91 VAL A C 1
ATOM 646 O O . VAL A 1 91 ? -14.561 7.635 50.502 1.00 91.69 91 VAL A O 1
ATOM 649 N N . LYS A 1 92 ? -14.481 9.247 48.941 1.00 89.12 92 LYS A N 1
ATOM 650 C CA . LYS A 1 92 ? -14.644 8.347 47.799 1.00 89.12 92 LYS A CA 1
ATOM 651 C C . LYS A 1 92 ? -13.612 8.683 46.729 1.00 89.12 92 LYS A C 1
ATOM 653 O O . LYS A 1 92 ? -13.636 9.804 46.219 1.00 89.12 92 LYS A O 1
ATOM 658 N N . PRO A 1 93 ? -12.713 7.751 46.371 1.00 87.56 93 PRO A N 1
ATOM 659 C CA . PRO A 1 93 ? -11.723 8.013 45.342 1.00 87.56 93 PRO A CA 1
ATOM 660 C C . PRO A 1 93 ? -12.389 8.142 43.973 1.00 87.56 93 PRO A C 1
ATOM 662 O O . PRO A 1 93 ? -13.435 7.541 43.707 1.00 87.56 93 PRO A O 1
ATOM 665 N N . ARG A 1 94 ? -11.736 8.896 43.083 1.00 88.31 94 ARG A N 1
ATOM 666 C CA . ARG A 1 94 ? -12.095 8.915 41.664 1.00 88.31 94 ARG A CA 1
ATOM 667 C C . ARG A 1 94 ? -11.989 7.505 41.086 1.00 88.31 94 ARG A C 1
ATOM 669 O O . ARG A 1 94 ? -11.059 6.768 41.424 1.00 88.31 94 ARG A O 1
ATOM 676 N N . LYS A 1 95 ? -12.903 7.139 40.192 1.00 84.44 95 LYS A N 1
ATOM 677 C CA . LYS A 1 95 ? -12.882 5.838 39.515 1.00 84.44 95 LYS A CA 1
ATOM 678 C C . LYS A 1 95 ? -13.154 6.010 38.028 1.00 84.44 95 LYS A C 1
ATOM 680 O O . LYS A 1 95 ? -14.190 6.548 37.651 1.00 84.44 95 LYS A O 1
ATOM 685 N N . ALA A 1 96 ? -12.236 5.504 37.209 1.00 85.56 96 ALA A N 1
ATOM 686 C CA . ALA A 1 96 ? -12.452 5.321 35.782 1.00 85.56 96 ALA A CA 1
ATOM 687 C C . ALA A 1 96 ? -13.178 3.991 35.542 1.00 85.56 96 ALA A C 1
ATOM 689 O O . ALA A 1 96 ? -12.708 2.932 35.969 1.00 85.56 96 ALA A O 1
ATOM 690 N N . THR A 1 97 ? -14.316 4.048 34.863 1.00 87.62 97 THR A N 1
ATOM 691 C CA . THR A 1 97 ? -15.111 2.888 34.463 1.00 87.62 97 THR A CA 1
ATOM 692 C C . THR A 1 97 ? -15.045 2.746 32.949 1.00 87.62 97 THR A C 1
ATOM 694 O O . THR A 1 97 ? -15.419 3.658 32.214 1.00 87.62 97 THR A O 1
ATOM 697 N N . TRP A 1 98 ? -14.565 1.593 32.484 1.00 91.56 98 TRP A N 1
ATOM 698 C CA . TRP A 1 98 ? -14.556 1.232 31.067 1.00 91.56 98 TRP A CA 1
ATOM 699 C C . TRP A 1 98 ? -15.864 0.549 30.692 1.00 91.56 98 TRP A C 1
ATOM 701 O O . TRP A 1 98 ? -16.359 -0.295 31.440 1.00 91.56 98 TRP A O 1
ATOM 711 N N . PHE A 1 99 ? -16.400 0.880 29.523 1.00 93.00 99 PHE A N 1
ATOM 712 C CA . PHE A 1 99 ? -17.580 0.223 28.972 1.00 93.00 99 PHE A CA 1
ATOM 713 C C . PHE A 1 99 ? -17.449 0.066 27.459 1.00 93.00 99 PHE A C 1
ATOM 715 O O . PHE A 1 99 ? -16.896 0.931 26.782 1.00 93.00 99 PHE A O 1
ATOM 722 N N . GLU A 1 100 ? -17.963 -1.033 26.917 1.00 93.38 100 GLU A N 1
ATOM 723 C CA . GLU A 1 100 ? -18.022 -1.221 25.468 1.00 93.38 100 GLU A CA 1
ATOM 724 C C . GLU A 1 100 ? -19.035 -0.251 24.854 1.00 93.38 100 GLU A C 1
ATOM 726 O O . GLU A 1 100 ? -20.096 0.004 25.429 1.00 93.38 100 GLU A O 1
ATOM 731 N N . THR A 1 101 ? -18.724 0.264 23.671 1.00 94.44 101 THR A N 1
ATOM 732 C CA . THR A 1 101 ? -19.580 1.131 22.852 1.00 94.44 101 THR A CA 1
ATOM 733 C C . THR A 1 101 ? -19.608 0.579 21.428 1.00 94.44 101 THR A C 1
ATOM 735 O O . THR A 1 101 ? -18.614 -0.008 20.990 1.00 94.44 101 THR A O 1
ATOM 738 N N . PRO A 1 102 ? -20.698 0.772 20.665 1.00 94.06 102 PRO A N 1
ATOM 739 C CA . PRO A 1 102 ? -20.627 0.652 19.216 1.00 94.06 102 PRO A CA 1
ATOM 740 C C . PRO A 1 102 ? -19.445 1.464 18.677 1.00 94.06 102 PRO A C 1
ATOM 742 O O . PRO A 1 102 ? -19.164 2.565 19.162 1.00 94.06 102 PRO A O 1
ATOM 745 N N . CYS A 1 103 ? -18.735 0.890 17.710 1.00 92.06 103 CYS A N 1
ATOM 746 C CA . CYS A 1 103 ? -17.617 1.554 17.054 1.00 92.06 103 CYS A CA 1
ATOM 747 C C . CYS A 1 103 ? -18.093 2.708 16.169 1.00 92.06 103 CYS A C 1
ATOM 749 O O . CYS A 1 103 ? -19.214 2.672 15.669 1.00 92.06 103 CYS A O 1
ATOM 751 N N . ASP A 1 104 ? -17.216 3.674 15.894 1.00 91.31 104 ASP A N 1
ATOM 752 C CA . ASP A 1 104 ? -17.561 4.876 15.120 1.00 91.31 104 ASP A CA 1
ATOM 753 C C . ASP A 1 104 ? -18.147 4.552 13.737 1.00 91.31 104 ASP A C 1
ATOM 755 O O . ASP A 1 104 ? -19.119 5.171 13.316 1.00 91.31 104 ASP A O 1
ATOM 759 N N . TYR A 1 105 ? -17.641 3.509 13.066 1.00 90.31 105 TYR A N 1
ATOM 760 C CA . TYR A 1 105 ? -18.174 3.058 11.773 1.00 90.31 105 TYR A CA 1
ATOM 761 C C . TYR A 1 105 ? -19.604 2.486 11.850 1.00 90.31 105 TYR A C 1
ATOM 763 O O . TYR A 1 105 ? -20.260 2.348 10.823 1.00 90.31 105 TYR A O 1
ATOM 771 N N . GLN A 1 106 ? -20.088 2.130 13.046 1.00 92.06 106 GLN A N 1
ATOM 772 C CA . GLN A 1 106 ? -21.464 1.678 13.288 1.00 92.06 106 GLN A CA 1
ATOM 773 C C . GLN A 1 106 ? -22.392 2.837 13.681 1.00 92.06 106 GLN A C 1
ATOM 775 O O . GLN A 1 106 ? -23.608 2.696 13.579 1.00 92.06 106 GLN A O 1
ATOM 780 N N . LEU A 1 107 ? -21.849 3.979 14.122 1.00 92.69 107 LEU A N 1
ATOM 781 C CA . LEU A 1 107 ? -22.602 5.168 14.543 1.00 92.69 107 LEU A CA 1
ATOM 782 C C . LEU A 1 107 ? -23.033 6.019 13.338 1.00 92.69 107 LEU A C 1
ATOM 784 O O . LEU A 1 107 ? -22.794 7.227 13.274 1.00 92.69 107 LEU A O 1
ATOM 788 N N . THR A 1 108 ? -23.662 5.372 12.358 1.00 96.50 108 THR A N 1
ATOM 789 C CA . THR A 1 108 ? -24.131 6.019 11.130 1.00 96.50 108 THR A CA 1
ATOM 790 C C . THR A 1 108 ? -25.350 6.915 11.396 1.00 96.50 108 THR A C 1
ATOM 792 O O . THR A 1 108 ? -26.021 6.766 12.427 1.00 96.50 108 THR A O 1
ATOM 795 N N . PRO A 1 109 ? -25.707 7.831 10.476 1.00 97.06 109 PRO A N 1
ATOM 796 C CA . PRO A 1 109 ? -26.931 8.622 10.597 1.00 97.06 109 PRO A CA 1
ATOM 797 C C . PRO A 1 109 ? -28.192 7.767 10.796 1.00 97.06 109 PRO A C 1
ATOM 799 O O . PRO A 1 109 ? -29.075 8.130 11.574 1.00 97.06 109 PRO A O 1
ATOM 802 N N . GLU A 1 110 ? -28.275 6.594 10.168 1.00 96.44 110 GLU A N 1
ATOM 803 C CA . GLU A 1 110 ? -29.386 5.647 10.317 1.00 96.44 110 GLU A CA 1
ATOM 804 C C . GLU A 1 110 ? -29.436 5.037 11.725 1.00 96.44 110 GLU A C 1
ATOM 806 O O . GLU A 1 110 ? -30.515 4.938 12.330 1.00 96.44 110 GLU A O 1
ATOM 811 N N . PHE A 1 111 ? -28.272 4.667 12.273 1.00 96.88 111 PHE A N 1
ATOM 812 C CA . PHE A 1 111 ? -28.150 4.215 13.657 1.00 96.88 111 PHE A CA 1
ATOM 813 C C . PHE A 1 111 ? -28.583 5.324 14.619 1.00 96.88 111 PHE A C 1
ATOM 815 O O . PHE A 1 111 ? -29.446 5.103 15.468 1.00 96.88 111 PHE A O 1
ATOM 822 N N . ASN A 1 112 ? -28.059 6.537 14.439 1.00 97.25 112 ASN A N 1
ATOM 823 C CA . ASN A 1 112 ? -28.365 7.695 15.278 1.00 97.25 112 ASN A CA 1
ATOM 824 C C . ASN A 1 112 ? -29.852 8.068 15.216 1.00 97.25 112 ASN A C 1
ATOM 826 O O . ASN A 1 112 ? -30.459 8.374 16.238 1.00 97.25 112 ASN A O 1
ATOM 830 N N . THR A 1 113 ? -30.474 7.968 14.043 1.00 98.12 113 THR A N 1
ATOM 831 C CA . THR A 1 113 ? -31.917 8.180 13.857 1.00 98.12 113 THR A CA 1
ATOM 832 C C . THR A 1 113 ? -32.717 7.151 14.662 1.00 98.12 113 THR A C 1
ATOM 834 O O . THR A 1 113 ? -33.698 7.479 15.336 1.00 98.12 113 THR A O 1
ATOM 837 N N . SER A 1 114 ? -32.289 5.888 14.629 1.00 98.00 114 SER A N 1
ATOM 838 C CA . SER A 1 114 ? -32.911 4.805 15.400 1.00 98.00 114 SER A CA 1
ATOM 839 C C . SER A 1 114 ? -32.696 4.977 16.905 1.00 98.00 114 SER A C 1
ATOM 841 O O . SER A 1 114 ? -33.634 4.784 17.679 1.00 98.00 114 SER A O 1
ATOM 843 N N . LEU A 1 115 ? -31.514 5.439 17.314 1.00 97.88 115 LEU A N 1
ATOM 844 C CA . LEU A 1 115 ? -31.191 5.802 18.689 1.00 97.88 115 LEU A CA 1
ATOM 845 C C . LEU A 1 115 ? -32.069 6.949 19.195 1.00 97.88 115 LEU A C 1
ATOM 847 O O . LEU A 1 115 ? -32.695 6.824 20.245 1.00 97.88 115 LEU A O 1
ATOM 851 N N . GLN A 1 116 ? -32.189 8.037 18.435 1.00 98.31 116 GLN A N 1
ATOM 852 C CA . GLN A 1 116 ? -33.049 9.172 18.771 1.00 98.31 116 GLN A CA 1
ATOM 853 C C . GLN A 1 116 ? -34.519 8.749 18.899 1.00 98.31 116 GLN A C 1
ATOM 855 O O . GLN A 1 116 ? -35.186 9.152 19.853 1.00 98.31 116 GLN A O 1
ATOM 860 N N . ARG A 1 117 ? -35.025 7.884 18.004 1.00 98.25 117 ARG A N 1
ATOM 861 C CA . ARG A 1 117 ? -36.367 7.280 18.136 1.00 98.25 117 ARG A CA 1
ATOM 862 C C . ARG A 1 117 ? -36.508 6.478 19.427 1.00 98.25 117 ARG A C 1
ATOM 864 O O . ARG A 1 117 ? -37.481 6.668 20.155 1.00 98.25 117 ARG A O 1
ATOM 871 N N . ALA A 1 118 ? -35.545 5.607 19.721 1.00 97.88 118 ALA A N 1
ATOM 872 C CA . ALA A 1 118 ? -35.572 4.752 20.902 1.00 97.88 118 ALA A CA 1
ATOM 873 C C . ALA A 1 118 ? -35.522 5.560 22.210 1.00 97.88 118 ALA A C 1
ATOM 875 O O . ALA A 1 118 ? -36.269 5.250 23.144 1.00 97.88 118 ALA A O 1
ATOM 876 N N . LEU A 1 119 ? -34.699 6.613 22.261 1.00 97.94 119 LEU A N 1
ATOM 877 C CA . LEU A 1 119 ? -34.601 7.546 23.387 1.00 97.94 119 LEU A CA 1
ATOM 878 C C . LEU A 1 119 ? -35.873 8.388 23.541 1.00 97.94 119 LEU A C 1
ATOM 880 O O . LEU A 1 119 ? -36.320 8.630 24.663 1.00 97.94 119 LEU A O 1
ATOM 884 N N . LYS A 1 120 ? -36.486 8.810 22.429 1.00 97.75 120 LYS A N 1
ATOM 885 C CA . LYS A 1 120 ? -37.742 9.574 22.427 1.00 97.75 120 LYS A CA 1
ATOM 886 C C . LYS A 1 120 ? -38.915 8.745 22.934 1.00 97.75 120 LYS A C 1
ATOM 888 O O . LYS A 1 120 ? -39.650 9.214 23.796 1.00 97.75 120 LYS A O 1
ATOM 893 N N . ALA A 1 121 ? -39.038 7.497 22.480 1.00 97.38 121 ALA A N 1
ATOM 894 C CA . ALA A 1 121 ? -40.061 6.559 22.949 1.00 97.38 121 ALA A CA 1
ATOM 895 C C . ALA A 1 121 ? -39.974 6.286 24.463 1.00 97.38 121 ALA A C 1
ATOM 897 O O . ALA A 1 121 ? -40.983 6.015 25.103 1.00 97.38 121 ALA A O 1
ATOM 898 N N . ARG A 1 122 ? -38.773 6.396 25.041 1.00 95.69 122 ARG A N 1
ATOM 899 C CA . ARG A 1 122 ? -38.508 6.231 26.479 1.00 95.69 122 ARG A CA 1
ATOM 900 C C . ARG A 1 122 ? -38.560 7.545 27.269 1.00 95.69 122 ARG A C 1
ATOM 902 O O . ARG A 1 122 ? -38.279 7.551 28.459 1.00 95.69 122 ARG A O 1
ATOM 909 N N . GLY A 1 123 ? -38.885 8.666 26.622 1.00 96.69 123 GLY A N 1
ATOM 910 C CA . GLY A 1 123 ? -39.022 9.972 27.270 1.00 96.69 123 GLY A CA 1
ATOM 911 C C . GLY A 1 123 ? -37.711 10.720 27.555 1.00 96.69 123 GLY A C 1
ATOM 912 O O . GLY A 1 123 ? -37.759 11.794 28.152 1.00 96.69 123 GLY A O 1
ATOM 913 N N . HIS A 1 124 ? -36.557 10.216 27.104 1.00 96.94 124 HIS A N 1
ATOM 914 C CA . HIS A 1 124 ? -35.249 10.851 27.332 1.00 96.94 124 HIS A CA 1
ATOM 915 C C . HIS A 1 124 ? -34.877 11.899 26.276 1.00 96.94 124 HIS A C 1
ATOM 917 O O . HIS A 1 124 ? -34.033 12.753 26.536 1.00 96.94 124 HIS A O 1
ATOM 923 N N . TYR A 1 125 ? -35.501 11.864 25.094 1.00 97.50 125 TYR A N 1
ATOM 924 C CA . TYR A 1 125 ? -35.201 12.780 23.990 1.00 97.50 125 TYR A CA 1
ATOM 925 C C . TYR A 1 125 ? -36.454 13.513 23.501 1.00 97.50 125 TYR A C 1
ATOM 927 O O . TYR A 1 125 ? -37.459 12.891 23.167 1.00 97.50 125 TYR A O 1
ATOM 935 N N . ARG A 1 126 ? -36.396 14.848 23.429 1.00 96.12 126 ARG A N 1
ATOM 936 C CA . ARG A 1 126 ? -37.510 15.707 22.964 1.00 96.12 126 ARG A CA 1
ATOM 937 C C . ARG A 1 126 ? -37.217 16.435 21.648 1.00 96.12 126 ARG A C 1
ATOM 939 O O . ARG A 1 126 ? -38.078 17.152 21.150 1.00 96.12 126 ARG A O 1
ATOM 946 N N . GLY A 1 127 ? -36.022 16.253 21.086 1.00 94.69 127 GLY A N 1
ATOM 947 C CA . GLY A 1 127 ? -35.584 16.916 19.860 1.00 94.69 127 GLY A CA 1
ATOM 948 C C . GLY A 1 127 ? -36.178 16.334 18.566 1.00 94.69 127 GLY A C 1
ATOM 949 O O . GLY A 1 127 ? -36.984 15.386 18.606 1.00 94.69 127 GLY A O 1
ATOM 950 N N . PRO A 1 128 ? -35.802 16.926 17.415 1.00 96.44 128 PRO A N 1
ATOM 951 C CA . PRO A 1 128 ? -36.077 16.367 16.095 1.00 96.44 128 PRO A CA 1
ATOM 952 C C . PRO A 1 128 ? -35.248 15.099 15.861 1.00 96.44 128 PRO A C 1
ATOM 954 O O . PRO A 1 128 ? -34.142 14.976 16.365 1.00 96.44 128 PRO A O 1
ATOM 957 N N . ILE A 1 129 ? -35.777 14.151 15.093 1.00 97.69 129 ILE A N 1
ATOM 958 C CA . ILE A 1 129 ? -35.028 12.949 14.712 1.00 97.69 129 ILE A CA 1
ATOM 959 C C . ILE A 1 129 ? -34.303 13.270 13.401 1.00 97.69 129 ILE A C 1
ATOM 961 O O . ILE A 1 129 ? -34.933 13.260 12.346 1.00 97.69 129 ILE A O 1
ATOM 965 N N . ASN A 1 130 ? -33.020 13.615 13.482 1.00 96.38 130 ASN A N 1
ATOM 966 C CA . ASN A 1 130 ? -32.198 14.059 12.350 1.00 96.38 130 ASN A CA 1
ATOM 967 C C . ASN A 1 130 ? -30.979 13.159 12.079 1.00 96.38 130 ASN A C 1
ATOM 969 O O . ASN A 1 130 ? -30.277 13.379 11.099 1.00 96.38 130 ASN A O 1
ATOM 973 N N . GLY A 1 131 ? -30.715 12.159 12.927 1.00 96.38 131 GLY A N 1
ATOM 974 C CA . GLY A 1 131 ? -29.558 11.273 12.776 1.00 96.38 131 GLY A CA 1
ATOM 975 C C . GLY A 1 131 ? -28.217 11.904 13.162 1.00 96.38 131 GLY A C 1
ATOM 976 O O . GLY A 1 131 ? -27.169 11.282 12.986 1.00 96.38 131 GLY A O 1
ATOM 977 N N . GLU A 1 132 ? -28.222 13.109 13.726 1.00 96.38 132 GLU A N 1
ATOM 978 C CA . GLU A 1 132 ? -27.010 13.789 14.171 1.00 96.38 132 GLU A CA 1
ATOM 979 C C . GLU A 1 132 ? -26.722 13.488 15.645 1.00 96.38 132 GLU A C 1
ATOM 981 O O . GLU A 1 132 ? -27.600 13.573 16.507 1.00 96.38 132 GLU A O 1
ATOM 986 N N . MET A 1 133 ? -25.465 13.176 15.961 1.00 94.12 133 MET A N 1
ATOM 987 C CA . MET A 1 133 ? -25.000 12.985 17.339 1.00 94.12 133 MET A CA 1
ATOM 988 C C . MET A 1 133 ? -24.721 14.342 18.012 1.00 94.12 133 MET A C 1
ATOM 990 O O . MET A 1 133 ? -23.586 14.671 18.357 1.00 94.12 133 MET A O 1
ATOM 994 N N . ASP A 1 134 ? -25.766 15.156 18.160 1.00 94.81 134 ASP A N 1
ATOM 995 C CA . ASP A 1 134 ? -25.699 16.501 18.734 1.00 94.81 134 ASP A CA 1
ATOM 996 C C . ASP A 1 134 ? -25.684 16.498 20.277 1.00 94.81 134 ASP A C 1
ATOM 998 O O . ASP A 1 134 ? -25.912 15.480 20.938 1.00 94.81 134 ASP A O 1
ATOM 1002 N N . GLY A 1 135 ? -25.457 17.668 20.883 1.00 96.62 135 GLY A N 1
ATOM 1003 C CA . GLY A 1 135 ? -25.441 17.811 22.344 1.00 96.62 135 GLY A CA 1
ATOM 1004 C C . GLY A 1 135 ? -26.755 17.389 23.019 1.00 96.62 135 GLY A C 1
ATOM 1005 O O . GLY A 1 135 ? -26.741 16.898 24.148 1.00 96.62 135 GLY A O 1
ATOM 1006 N N . ARG A 1 136 ? -27.900 17.510 22.328 1.00 96.62 136 ARG A N 1
ATOM 1007 C CA . ARG A 1 136 ? -29.205 17.057 22.842 1.00 96.62 136 ARG A CA 1
ATOM 1008 C C . ARG A 1 136 ? -29.291 15.534 22.868 1.00 96.62 136 ARG A C 1
ATOM 1010 O O . ARG A 1 136 ? -29.786 14.970 23.843 1.00 96.62 136 ARG A O 1
ATOM 1017 N N . THR A 1 137 ? -28.809 14.875 21.818 1.00 97.44 137 THR A N 1
ATOM 1018 C CA . THR A 1 137 ? -28.751 13.414 21.714 1.00 97.44 137 THR A CA 1
ATOM 1019 C C . THR A 1 137 ? -27.792 12.862 22.764 1.00 97.44 137 THR A C 1
ATOM 1021 O O . THR A 1 137 ? -28.171 11.984 23.535 1.00 97.44 137 THR A O 1
ATOM 1024 N N . GLN A 1 138 ? -26.608 13.459 22.902 1.00 96.88 138 GLN A N 1
ATOM 1025 C CA . GLN A 1 138 ? -25.630 13.121 23.940 1.00 96.88 138 GLN A CA 1
ATOM 1026 C C . GLN A 1 138 ? -26.182 13.292 25.364 1.00 96.88 138 GLN A C 1
ATOM 1028 O O . GLN A 1 138 ? -25.976 12.431 26.222 1.00 96.88 138 GLN A O 1
ATOM 1033 N N . ALA A 1 139 ? -26.925 14.370 25.629 1.00 97.19 139 ALA A N 1
ATOM 1034 C CA . ALA A 1 139 ? -27.584 14.578 26.918 1.00 97.19 139 ALA A CA 1
ATOM 1035 C C . ALA A 1 139 ? -28.673 13.526 27.192 1.00 97.19 139 ALA A C 1
ATOM 1037 O O . ALA A 1 139 ? -28.794 13.046 28.319 1.00 97.19 139 ALA A O 1
ATOM 1038 N N . ALA A 1 140 ? -29.435 13.126 26.170 1.00 97.69 140 ALA A N 1
ATOM 1039 C CA . ALA A 1 140 ? -30.441 12.073 26.289 1.00 97.69 140 ALA A CA 1
ATOM 1040 C C . ALA A 1 140 ? -29.818 10.691 26.544 1.00 97.69 140 ALA A C 1
ATOM 1042 O O . ALA A 1 140 ? -30.322 9.948 27.386 1.00 97.69 140 ALA A O 1
ATOM 1043 N N . ILE A 1 141 ? -28.701 10.370 25.880 1.00 97.38 141 ILE A N 1
ATOM 1044 C CA . ILE A 1 141 ? -27.910 9.153 26.130 1.00 97.38 141 ILE A CA 1
ATOM 1045 C C . ILE A 1 141 ? -27.457 9.117 27.593 1.00 97.38 141 ILE A C 1
ATOM 1047 O O . ILE A 1 141 ? -27.723 8.148 28.308 1.00 97.38 141 ILE A O 1
ATOM 1051 N N . ARG A 1 142 ? -26.851 10.212 28.066 1.00 95.88 142 ARG A N 1
ATOM 1052 C CA . ARG A 1 142 ? -26.410 10.362 29.457 1.00 95.88 142 ARG A CA 1
ATOM 1053 C C . ARG A 1 142 ? -27.566 10.181 30.439 1.00 95.88 142 ARG A C 1
ATOM 1055 O O . ARG A 1 142 ? -27.438 9.438 31.406 1.00 95.88 142 ARG A O 1
ATOM 1062 N N . ALA A 1 143 ? -28.715 10.806 30.179 1.00 96.69 143 ALA A N 1
ATOM 1063 C CA . ALA A 1 143 ? -29.900 10.686 31.028 1.00 96.69 143 ALA A CA 1
ATOM 1064 C C . ALA A 1 143 ? -30.463 9.254 31.080 1.00 96.69 143 ALA A C 1
ATOM 1066 O O . ALA A 1 143 ? -30.948 8.835 32.128 1.00 96.69 143 ALA A O 1
ATOM 1067 N N . TYR A 1 144 ? -30.390 8.504 29.977 1.00 96.56 144 TYR A N 1
ATOM 1068 C CA . TYR A 1 144 ? -30.803 7.097 29.922 1.00 96.56 144 TYR A CA 1
ATOM 1069 C C . TYR A 1 144 ? -29.844 6.173 30.692 1.00 96.56 144 TYR A C 1
ATOM 1071 O O . TYR A 1 144 ? -30.275 5.227 31.354 1.00 96.56 144 TYR A O 1
ATOM 1079 N N . GLN A 1 145 ? -28.540 6.446 30.620 1.00 95.81 145 GLN A N 1
ATOM 1080 C CA . GLN A 1 145 ? -27.490 5.611 31.214 1.00 95.81 145 GLN A CA 1
ATOM 1081 C C . GLN A 1 145 ? -27.214 5.912 32.688 1.00 95.81 145 GLN A C 1
ATOM 1083 O O . GLN A 1 145 ? -26.819 5.014 33.431 1.00 95.81 145 GLN A O 1
ATOM 1088 N N . LYS A 1 146 ? -27.455 7.144 33.142 1.00 93.50 146 LYS A N 1
ATOM 1089 C CA . LYS A 1 146 ? -27.145 7.572 34.511 1.00 93.50 146 LYS A CA 1
ATOM 1090 C C . LYS A 1 146 ? -27.816 6.717 35.598 1.00 93.50 146 LYS A C 1
ATOM 1092 O O . LYS A 1 146 ? -27.109 6.318 36.523 1.00 93.50 146 LYS A O 1
ATOM 1097 N N . PRO A 1 147 ? -29.110 6.342 35.499 1.00 93.44 147 PRO A N 1
ATOM 1098 C CA . PRO A 1 147 ? -29.735 5.415 36.451 1.00 93.44 147 PRO A CA 1
ATOM 1099 C C . PRO A 1 147 ? -29.105 4.014 36.458 1.00 93.44 147 PRO A C 1
ATOM 1101 O O . PRO A 1 147 ? -29.236 3.285 37.433 1.00 93.44 147 PRO A O 1
ATOM 1104 N N . GLN A 1 148 ? -28.407 3.645 35.383 1.00 90.56 148 GLN A N 1
ATOM 1105 C CA . GLN A 1 148 ? -27.698 2.372 35.226 1.00 90.56 148 GLN A CA 1
ATOM 1106 C C . GLN A 1 148 ? -26.241 2.461 35.720 1.00 90.56 148 GLN A C 1
ATOM 1108 O O . GLN A 1 148 ? -25.463 1.531 35.524 1.00 90.56 148 GLN A O 1
ATOM 1113 N N . GLY A 1 149 ? -25.866 3.579 36.356 1.00 88.75 149 GLY A N 1
ATOM 1114 C CA . GLY A 1 149 ? -24.544 3.792 36.942 1.00 88.75 149 GLY A CA 1
ATOM 1115 C C . GLY A 1 149 ? -23.481 4.298 35.967 1.00 88.75 149 GLY A C 1
ATOM 1116 O O . GLY A 1 149 ? -22.299 4.185 36.281 1.00 88.75 149 GLY A O 1
ATOM 1117 N N . LEU A 1 150 ? -23.875 4.837 34.808 1.00 91.19 150 LEU A N 1
ATOM 1118 C CA . LEU A 1 150 ? -22.946 5.316 33.784 1.00 91.19 150 LEU A CA 1
ATOM 1119 C C . LEU A 1 150 ? -23.283 6.752 33.351 1.00 91.19 150 LEU A C 1
ATOM 1121 O O . LEU A 1 150 ? -24.312 6.983 32.718 1.00 91.19 150 LEU A O 1
ATOM 1125 N N . ASP A 1 151 ? -22.416 7.720 33.658 1.00 91.75 151 ASP A N 1
ATOM 1126 C CA . ASP A 1 151 ? -22.632 9.150 33.376 1.00 91.75 151 ASP A CA 1
ATOM 1127 C C . ASP A 1 151 ? -21.853 9.593 32.122 1.00 91.75 151 ASP A C 1
ATOM 1129 O O . ASP A 1 151 ? -21.037 10.513 32.138 1.00 91.75 151 ASP A O 1
ATOM 1133 N N . SER A 1 152 ? -22.117 8.928 30.992 1.00 92.31 152 SER A N 1
ATOM 1134 C CA . SER A 1 152 ? -21.421 9.188 29.725 1.00 92.31 152 SER A CA 1
ATOM 1135 C C . SER A 1 152 ? -22.352 9.674 28.617 1.00 92.31 152 SER A C 1
ATOM 1137 O O . SER A 1 152 ? -23.497 9.245 28.506 1.00 92.31 152 SER A O 1
ATOM 1139 N N . ALA A 1 153 ? -21.824 10.550 27.760 1.00 93.38 153 ALA A N 1
ATOM 1140 C CA . ALA A 1 153 ? -22.466 10.967 26.513 1.00 93.38 153 ALA A CA 1
ATOM 1141 C C . ALA A 1 153 ? -22.349 9.914 25.394 1.00 93.38 153 ALA A C 1
ATOM 1143 O O . ALA A 1 153 ? -23.059 10.008 24.395 1.00 93.38 153 ALA A O 1
ATOM 1144 N N . LYS A 1 154 ? -21.451 8.928 25.542 1.00 94.19 154 LYS A N 1
ATOM 1145 C CA . LYS A 1 154 ? -21.303 7.822 24.590 1.00 94.19 154 LYS A CA 1
ATOM 1146 C C . LYS A 1 154 ? -22.285 6.708 24.933 1.00 94.19 154 LYS A C 1
ATOM 1148 O O . LYS A 1 154 ? -22.420 6.329 26.100 1.00 94.19 154 LYS A O 1
ATOM 1153 N N . ILE A 1 155 ? -22.936 6.176 23.903 1.00 95.25 155 ILE A N 1
ATOM 1154 C CA . ILE A 1 155 ? -23.894 5.084 24.049 1.00 95.25 155 ILE A CA 1
ATOM 1155 C C . ILE A 1 155 ? -23.166 3.785 24.407 1.00 95.25 155 ILE A C 1
ATOM 1157 O O . ILE A 1 155 ? -22.296 3.337 23.668 1.00 95.25 155 ILE A O 1
ATOM 1161 N N . SER A 1 156 ? -23.503 3.155 25.533 1.00 95.38 156 SER A N 1
ATOM 1162 C CA . SER A 1 156 ? -22.920 1.846 25.850 1.00 95.38 156 SER A CA 1
ATOM 1163 C C . SER A 1 156 ? -23.511 0.750 24.960 1.00 95.38 156 SER A C 1
ATOM 1165 O O . SER A 1 156 ? -24.683 0.793 24.580 1.00 95.38 156 SER A O 1
ATOM 1167 N N . LEU A 1 157 ? -22.727 -0.281 24.649 1.00 94.50 157 LEU A N 1
ATOM 1168 C CA . LEU A 1 157 ? -23.181 -1.429 23.865 1.00 94.50 157 LEU A CA 1
ATOM 1169 C C . LEU A 1 157 ? -24.324 -2.164 24.580 1.00 94.50 157 LEU A C 1
ATOM 1171 O O . LEU A 1 157 ? -25.267 -2.622 23.941 1.00 94.50 157 LEU A O 1
ATOM 1175 N N . ALA A 1 158 ? -24.286 -2.209 25.915 1.00 93.44 158 ALA A N 1
ATOM 1176 C CA . ALA A 1 158 ? -25.374 -2.735 26.735 1.00 93.44 158 ALA A CA 1
ATOM 1177 C C . ALA A 1 158 ? -26.677 -1.934 26.548 1.00 93.44 158 ALA A C 1
ATOM 1179 O O . ALA A 1 158 ? -27.727 -2.525 26.298 1.00 93.44 158 ALA A O 1
ATOM 1180 N N . ALA A 1 159 ? -26.610 -0.600 26.594 1.00 95.19 159 ALA A N 1
ATOM 1181 C CA . ALA A 1 159 ? -27.760 0.270 26.358 1.00 95.19 159 ALA A CA 1
ATOM 1182 C C . ALA A 1 159 ? -28.279 0.157 24.913 1.00 95.19 159 ALA A C 1
ATOM 1184 O O . ALA A 1 159 ? -29.489 0.075 24.695 1.00 95.19 159 ALA A O 1
ATOM 1185 N N . ALA A 1 160 ? -27.381 0.083 23.926 1.00 95.56 160 ALA A N 1
ATOM 1186 C CA . ALA A 1 160 ? -27.746 -0.138 22.528 1.00 95.56 160 ALA A CA 1
ATOM 1187 C C . ALA A 1 160 ? -28.481 -1.478 22.337 1.00 95.56 160 ALA A C 1
ATOM 1189 O O . ALA A 1 160 ? -29.507 -1.522 21.660 1.00 95.56 160 ALA A O 1
ATOM 1190 N N . ARG A 1 161 ? -28.020 -2.555 22.988 1.00 94.19 161 ARG A N 1
ATOM 1191 C CA . ARG A 1 161 ? -28.681 -3.873 22.981 1.00 94.19 161 ARG A CA 1
ATOM 1192 C C . ARG A 1 161 ? -30.055 -3.842 23.653 1.00 94.19 161 ARG A C 1
ATOM 1194 O O . ARG A 1 161 ? -31.011 -4.346 23.077 1.00 94.19 161 ARG A O 1
ATOM 1201 N N . GLN A 1 162 ? -30.194 -3.189 24.810 1.00 93.62 162 GLN A N 1
ATOM 1202 C CA . GLN A 1 162 ? -31.498 -2.996 25.475 1.00 93.62 162 GLN A CA 1
ATOM 1203 C C . GLN A 1 162 ? -32.506 -2.230 24.603 1.00 93.62 162 GLN A C 1
ATOM 1205 O O . GLN A 1 162 ? -33.717 -2.412 24.726 1.00 93.62 162 GLN A O 1
ATOM 1210 N N . MET A 1 163 ? -32.013 -1.347 23.733 1.00 94.25 163 MET A N 1
ATOM 1211 C CA . MET A 1 163 ? -32.832 -0.604 22.778 1.00 94.25 163 MET A CA 1
ATOM 1212 C C . MET A 1 163 ? -33.063 -1.349 21.455 1.00 94.25 163 MET A C 1
ATOM 1214 O O . MET A 1 163 ? -33.788 -0.832 20.609 1.00 94.25 163 MET A O 1
ATOM 1218 N N . GLY A 1 164 ? -32.491 -2.546 21.276 1.00 93.44 164 GLY A N 1
ATOM 1219 C CA . GLY A 1 164 ? -32.588 -3.326 20.038 1.00 93.44 164 GLY A CA 1
ATOM 1220 C C . GLY A 1 164 ? -31.781 -2.746 18.872 1.00 93.44 164 GLY A C 1
ATOM 1221 O O . GLY A 1 164 ? -32.049 -3.070 17.721 1.00 93.44 164 GLY A O 1
ATOM 1222 N N . LEU A 1 165 ? -30.814 -1.869 19.154 1.00 93.94 165 LEU A N 1
ATOM 1223 C CA . LEU A 1 165 ? -30.003 -1.166 18.153 1.00 93.94 165 LEU A CA 1
ATOM 1224 C C . LEU A 1 165 ? -28.702 -1.899 17.818 1.00 93.94 165 LEU A C 1
ATOM 1226 O O . LEU A 1 165 ? -28.034 -1.558 16.849 1.00 93.94 165 LEU A O 1
ATOM 1230 N N . SER A 1 166 ? -28.314 -2.878 18.634 1.00 91.06 166 SER A N 1
ATOM 1231 C CA . SER A 1 166 ? -27.086 -3.646 18.454 1.00 91.06 166 SER A CA 1
ATOM 1232 C C . SER A 1 166 ? -27.357 -5.134 18.671 1.00 91.06 166 SER A C 1
ATOM 1234 O O . SER A 1 166 ? -28.128 -5.476 19.576 1.00 91.06 166 SER A O 1
ATOM 1236 N N . PRO A 1 167 ? -26.748 -6.025 17.866 1.00 85.25 167 PRO A N 1
ATOM 1237 C CA . PRO A 1 167 ? -26.930 -7.458 18.018 1.00 85.25 167 PRO A CA 1
ATOM 1238 C C . PRO A 1 167 ? -26.407 -7.956 19.373 1.00 85.25 167 PRO A C 1
ATOM 1240 O O . PRO A 1 167 ? -25.388 -7.499 19.908 1.00 85.25 167 PRO A O 1
ATOM 1243 N N . VAL A 1 168 ? -27.126 -8.928 19.928 1.00 81.31 168 VAL A N 1
ATOM 1244 C CA . VAL A 1 168 ? -26.673 -9.717 21.075 1.00 81.31 168 VAL A CA 1
ATOM 1245 C C . VAL A 1 168 ? -25.876 -10.896 20.528 1.00 81.31 168 VAL A C 1
ATOM 1247 O O . VAL A 1 168 ? -26.346 -11.581 19.624 1.00 81.31 168 VAL A O 1
ATOM 1250 N N . GLU A 1 169 ? -24.671 -11.122 21.051 1.00 71.12 169 GLU A N 1
ATOM 1251 C CA . GLU A 1 169 ? -23.890 -12.306 20.687 1.00 71.12 169 GLU A CA 1
ATOM 1252 C C . GLU A 1 169 ? -24.552 -13.551 21.282 1.00 71.12 169 GLU A C 1
ATOM 1254 O O . GLU A 1 169 ? -24.760 -13.636 22.496 1.00 71.12 169 GLU A O 1
ATOM 1259 N N . LEU A 1 170 ? -24.900 -14.510 20.424 1.00 73.81 170 LEU A N 1
ATOM 1260 C CA . LEU A 1 170 ? -25.431 -15.796 20.861 1.00 73.81 170 LEU A CA 1
ATOM 1261 C C . LEU A 1 170 ? -24.288 -16.691 21.382 1.00 73.81 170 LEU A C 1
ATOM 1263 O O . LEU A 1 170 ? -23.168 -16.627 20.858 1.00 73.81 170 LEU A O 1
ATOM 1267 N N . PRO A 1 171 ? -24.542 -17.558 22.382 1.00 71.75 171 PRO A N 1
ATOM 1268 C CA . PRO A 1 171 ? -23.537 -18.498 22.876 1.00 71.75 171 PRO A CA 1
ATOM 1269 C C . PRO A 1 171 ? -22.973 -19.349 21.727 1.00 71.75 171 PRO A C 1
ATOM 1271 O O . PRO A 1 171 ? -23.736 -19.923 20.949 1.00 71.75 171 PRO A O 1
ATOM 1274 N N . GLY A 1 172 ? -21.647 -19.434 21.596 1.00 73.31 172 GLY A N 1
ATOM 1275 C CA . GLY A 1 172 ? -20.994 -20.204 20.532 1.00 73.31 172 GLY A CA 1
ATOM 1276 C C . GLY A 1 172 ? -20.703 -19.431 19.238 1.00 73.31 172 GLY A C 1
ATOM 1277 O O . GLY A 1 172 ? -19.934 -19.915 18.404 1.00 73.31 172 GLY A O 1
ATOM 1278 N N . GLU A 1 173 ? -21.293 -18.249 19.009 1.00 78.12 173 GLU A N 1
ATOM 1279 C CA . GLU A 1 173 ? -20.972 -17.447 17.814 1.00 78.12 173 GLU A CA 1
ATOM 1280 C C . GLU A 1 173 ? -19.603 -16.781 17.903 1.00 78.12 173 GLU A C 1
ATOM 1282 O O . GLU A 1 173 ? -18.909 -16.651 16.891 1.00 78.12 173 GLU A O 1
ATOM 1287 N N . LYS A 1 174 ? -19.185 -16.401 19.110 1.00 72.50 174 LYS A N 1
ATOM 1288 C CA . LYS A 1 174 ? -17.872 -15.810 19.359 1.00 72.50 174 LYS A CA 1
ATOM 1289 C C . LYS A 1 174 ? -16.751 -16.782 18.989 1.00 72.50 174 LYS A C 1
ATOM 1291 O O . LYS A 1 174 ? -15.820 -16.407 18.282 1.00 72.50 174 LYS A O 1
ATOM 1296 N N . GLU A 1 175 ? -16.874 -18.041 19.397 1.00 81.75 175 GLU A N 1
ATOM 1297 C CA . GLU A 1 175 ? -15.930 -19.115 19.088 1.00 81.75 175 GLU A CA 1
ATOM 1298 C C . GLU A 1 175 ? -15.883 -19.386 17.581 1.00 81.75 175 GLU A C 1
ATOM 1300 O O . GLU A 1 175 ? -14.802 -19.521 17.007 1.00 81.75 175 GLU A O 1
ATOM 1305 N N . LYS A 1 176 ? -17.044 -19.392 16.910 1.00 83.25 176 LYS A N 1
ATOM 1306 C CA . LYS A 1 176 ? -17.123 -19.540 15.448 1.00 83.25 176 LYS A CA 1
ATOM 1307 C C . LYS A 1 176 ? -16.455 -18.376 14.720 1.00 83.25 176 LYS A C 1
ATOM 1309 O O . LYS A 1 176 ? -15.720 -18.613 13.765 1.00 83.25 176 LYS A O 1
ATOM 1314 N N . ARG A 1 177 ? -16.675 -17.135 15.169 1.00 79.69 177 ARG A N 1
ATOM 1315 C CA . ARG A 1 177 ? -16.035 -15.935 14.608 1.00 79.69 177 ARG A CA 1
ATOM 1316 C C . ARG A 1 177 ? -14.528 -15.947 14.822 1.00 79.69 177 ARG A C 1
ATOM 1318 O O . ARG A 1 177 ? -13.801 -15.621 13.892 1.00 79.69 177 ARG A O 1
ATOM 1325 N N . LEU A 1 178 ? -14.056 -16.362 15.997 1.00 80.62 178 LEU A N 1
ATOM 1326 C CA . LEU A 1 178 ? -12.626 -16.471 16.282 1.00 80.62 178 LEU A CA 1
ATOM 1327 C C . LEU A 1 178 ? -11.969 -17.555 15.415 1.00 80.62 178 LEU A C 1
ATOM 1329 O O . LEU A 1 178 ? -10.946 -17.301 14.785 1.00 80.62 178 LEU A O 1
ATOM 1333 N N . ALA A 1 179 ? -12.608 -18.720 15.285 1.00 82.75 179 ALA A N 1
ATOM 1334 C CA . ALA A 1 179 ? -12.145 -19.782 14.395 1.00 82.75 179 ALA A CA 1
ATOM 1335 C C . ALA A 1 179 ? -12.168 -19.355 12.914 1.00 82.75 179 ALA A C 1
ATOM 1337 O O . ALA A 1 179 ? -11.288 -19.733 12.141 1.00 82.75 179 ALA A O 1
ATOM 1338 N N . ALA A 1 180 ? -13.161 -18.565 12.497 1.00 81.75 180 ALA A N 1
ATOM 1339 C CA . ALA A 1 180 ? -13.226 -18.001 11.151 1.00 81.75 180 ALA A CA 1
ATOM 1340 C C . ALA A 1 180 ? -12.130 -16.950 10.914 1.00 81.75 180 ALA A C 1
ATOM 1342 O O . ALA A 1 180 ? -11.515 -16.960 9.851 1.00 81.75 180 ALA A O 1
ATOM 1343 N N . ALA A 1 181 ? -11.844 -16.093 11.899 1.00 78.31 181 ALA A N 1
ATOM 1344 C CA . ALA A 1 181 ? -10.774 -15.102 11.830 1.00 78.31 181 ALA A CA 1
ATOM 1345 C C . ALA A 1 181 ? -9.393 -15.766 11.721 1.00 78.31 181 ALA A C 1
ATOM 1347 O O . ALA A 1 181 ? -8.605 -15.393 10.857 1.00 78.31 181 ALA A O 1
ATOM 1348 N N . GLU A 1 182 ? -9.131 -16.813 12.508 1.00 88.81 182 GLU A N 1
ATOM 1349 C CA . GLU A 1 182 ? -7.889 -17.592 12.416 1.00 88.81 182 GLU A CA 1
ATOM 1350 C C . GLU A 1 182 ? -7.742 -18.265 11.038 1.00 88.81 182 GLU A C 1
ATOM 1352 O O . GLU A 1 182 ? -6.669 -18.264 10.430 1.00 88.81 182 GLU A O 1
ATOM 1357 N N . LYS A 1 183 ? -8.837 -18.819 10.498 1.00 90.81 183 LYS A N 1
ATOM 1358 C CA . LYS A 1 183 ? -8.851 -19.371 9.135 1.00 90.81 183 LYS A CA 1
ATOM 1359 C C . LYS A 1 183 ? -8.579 -18.290 8.087 1.00 90.81 183 LYS A C 1
ATOM 1361 O O . LYS A 1 183 ? -7.793 -18.534 7.176 1.00 90.81 183 LYS A O 1
ATOM 1366 N N . ALA A 1 184 ? -9.188 -17.114 8.218 1.00 90.31 184 ALA A N 1
ATOM 1367 C CA . ALA A 1 184 ? -8.972 -15.994 7.307 1.00 90.31 184 ALA A CA 1
ATOM 1368 C C . ALA A 1 184 ? -7.516 -15.503 7.345 1.00 90.31 184 ALA A C 1
ATOM 1370 O O . ALA A 1 184 ? -6.926 -15.271 6.293 1.00 90.31 184 ALA A O 1
ATOM 1371 N N . GLU A 1 185 ? -6.898 -15.428 8.527 1.00 92.06 185 GLU A N 1
ATOM 1372 C CA . GLU A 1 185 ? -5.477 -15.091 8.666 1.00 92.06 185 GLU A CA 1
ATOM 1373 C C . GLU A 1 185 ? -4.581 -16.116 7.954 1.00 92.06 185 GLU A C 1
ATOM 1375 O O . GLU A 1 185 ? -3.658 -15.745 7.226 1.00 92.06 185 GLU A O 1
ATOM 1380 N N . LYS A 1 186 ? -4.883 -17.413 8.095 1.00 93.88 186 LYS A N 1
ATOM 1381 C CA . LYS A 1 186 ? -4.169 -18.485 7.384 1.00 93.88 186 LYS A CA 1
ATOM 1382 C C . LYS A 1 186 ? -4.299 -18.356 5.867 1.00 93.88 186 LYS A C 1
ATOM 1384 O O . LYS A 1 186 ? -3.299 -18.511 5.167 1.00 93.88 186 LYS A O 1
ATOM 1389 N N . VAL A 1 187 ? -5.494 -18.043 5.365 1.00 95.69 187 VAL A N 1
ATOM 1390 C CA . VAL A 1 187 ? -5.730 -17.796 3.933 1.00 95.69 187 VAL A CA 1
ATOM 1391 C C . VAL A 1 187 ? -4.926 -16.588 3.460 1.00 95.69 187 VAL A C 1
ATOM 1393 O O . VAL A 1 187 ? -4.180 -16.712 2.495 1.00 95.69 187 VAL A O 1
ATOM 1396 N N . LEU A 1 188 ? -4.984 -15.466 4.183 1.00 95.19 188 LEU A N 1
ATOM 1397 C CA . LEU A 1 188 ? -4.230 -14.259 3.846 1.00 95.19 188 LEU A CA 1
ATOM 1398 C C . LEU A 1 188 ? -2.719 -14.522 3.827 1.00 95.19 188 LEU A C 1
ATOM 1400 O O . LEU A 1 188 ? -2.006 -14.051 2.944 1.00 95.19 188 LEU A O 1
ATOM 1404 N N . LYS A 1 189 ? -2.211 -15.292 4.793 1.00 95.25 189 LYS A N 1
ATOM 1405 C CA . LYS A 1 189 ? -0.800 -15.683 4.842 1.00 95.25 189 LYS A CA 1
ATOM 1406 C C . LYS A 1 189 ? -0.418 -16.567 3.653 1.00 95.25 189 LYS A C 1
ATOM 1408 O O . LYS A 1 189 ? 0.646 -16.364 3.071 1.00 95.25 189 LYS A O 1
ATOM 1413 N N . ALA A 1 190 ? -1.271 -17.521 3.284 1.00 95.75 190 ALA A N 1
ATOM 1414 C CA . ALA A 1 190 ? -1.052 -18.375 2.122 1.00 95.75 190 ALA A CA 1
ATOM 1415 C C . ALA A 1 190 ? -1.079 -17.568 0.814 1.00 95.75 190 ALA A C 1
ATOM 1417 O O . ALA A 1 190 ? -0.202 -17.742 -0.026 1.00 95.75 190 ALA A O 1
ATOM 1418 N N . GLU A 1 191 ? -2.030 -16.649 0.658 1.00 97.44 191 GLU A N 1
ATOM 1419 C CA . GLU A 1 191 ? -2.141 -15.777 -0.513 1.00 97.44 191 GLU A CA 1
ATOM 1420 C C . GLU A 1 191 ? -0.924 -14.855 -0.651 1.00 97.44 191 GLU A C 1
ATOM 1422 O O . GLU A 1 191 ? -0.303 -14.816 -1.711 1.00 97.44 191 GLU A O 1
ATOM 1427 N N . LYS A 1 192 ? -0.487 -14.217 0.443 1.00 97.94 192 LYS A N 1
ATOM 1428 C CA . LYS A 1 192 ? 0.759 -13.434 0.472 1.00 97.94 192 LYS A CA 1
ATOM 1429 C C . LYS A 1 192 ? 1.979 -14.264 0.074 1.00 97.94 192 LYS A C 1
ATOM 1431 O O . LYS A 1 192 ? 2.833 -13.777 -0.660 1.00 97.94 192 LYS A O 1
ATOM 1436 N N . ALA A 1 193 ? 2.066 -15.515 0.527 1.00 96.75 193 ALA A N 1
ATOM 1437 C CA . ALA A 1 193 ? 3.155 -16.408 0.137 1.00 96.75 193 ALA A CA 1
ATOM 1438 C C . ALA A 1 193 ? 3.107 -16.767 -1.360 1.00 96.75 193 ALA A C 1
ATOM 1440 O O . ALA A 1 193 ? 4.156 -16.839 -1.998 1.00 96.75 193 ALA A O 1
ATOM 1441 N N . ARG A 1 194 ? 1.909 -16.950 -1.936 1.00 97.44 194 ARG A N 1
ATOM 1442 C CA . ARG A 1 194 ? 1.738 -17.182 -3.382 1.00 97.44 194 ARG A CA 1
ATOM 1443 C C . ARG A 1 194 ? 2.173 -15.968 -4.198 1.00 97.44 194 ARG A C 1
ATOM 1445 O O . ARG A 1 194 ? 2.957 -16.139 -5.123 1.00 97.44 194 ARG A O 1
ATOM 1452 N N . LEU A 1 195 ? 1.744 -14.767 -3.805 1.00 97.12 195 LEU A N 1
ATOM 1453 C CA . LEU A 1 195 ? 2.159 -13.517 -4.450 1.00 97.12 195 LEU A CA 1
ATOM 1454 C C . LEU A 1 195 ? 3.680 -13.330 -4.388 1.00 97.12 195 LEU A C 1
ATOM 1456 O O . LEU A 1 195 ? 4.310 -13.059 -5.404 1.00 97.12 195 LEU A O 1
ATOM 1460 N N . ALA A 1 196 ? 4.300 -13.575 -3.229 1.00 96.88 196 ALA A N 1
ATOM 1461 C CA . ALA A 1 196 ? 5.753 -13.484 -3.089 1.00 96.88 196 ALA A CA 1
ATOM 1462 C C . ALA A 1 196 ? 6.505 -14.490 -3.986 1.00 96.88 196 ALA A C 1
ATOM 1464 O O . ALA A 1 196 ? 7.560 -14.168 -4.537 1.00 96.88 196 ALA A O 1
ATOM 1465 N N . ALA A 1 197 ? 5.972 -15.705 -4.154 1.00 97.12 197 ALA A N 1
ATOM 1466 C CA . ALA A 1 197 ? 6.546 -16.703 -5.056 1.00 97.12 197 ALA A CA 1
ATOM 1467 C C . ALA A 1 197 ? 6.414 -16.291 -6.533 1.00 97.12 197 ALA A C 1
ATOM 1469 O O . ALA A 1 197 ? 7.353 -16.479 -7.309 1.00 97.12 197 ALA A O 1
ATOM 1470 N N . GLU A 1 198 ? 5.282 -15.698 -6.913 1.00 97.81 198 GLU A N 1
ATOM 1471 C CA . GLU A 1 198 ? 5.051 -15.168 -8.259 1.00 97.81 198 GLU A CA 1
ATOM 1472 C C . GLU A 1 198 ? 5.980 -13.988 -8.570 1.00 97.81 198 GLU A C 1
ATOM 1474 O O . GLU A 1 198 ? 6.668 -13.994 -9.588 1.00 97.81 198 GLU A O 1
ATOM 1479 N N . GLU A 1 199 ? 6.134 -13.037 -7.648 1.00 97.62 199 GLU A N 1
ATOM 1480 C CA . GLU A 1 199 ? 7.102 -11.944 -7.785 1.00 97.62 199 GLU A CA 1
ATOM 1481 C C . GLU A 1 199 ? 8.548 -12.441 -7.905 1.00 97.62 199 GLU A C 1
ATOM 1483 O O . GLU A 1 199 ? 9.365 -11.836 -8.602 1.00 97.62 199 GLU A O 1
ATOM 1488 N N . ALA A 1 200 ? 8.904 -13.527 -7.214 1.00 97.12 200 ALA A N 1
ATOM 1489 C CA . ALA A 1 200 ? 10.223 -14.136 -7.343 1.00 97.12 200 ALA A CA 1
ATOM 1490 C C . ALA A 1 200 ? 10.423 -14.779 -8.725 1.00 97.12 200 ALA A C 1
ATOM 1492 O O . ALA A 1 200 ? 11.521 -14.697 -9.279 1.00 97.12 200 ALA A O 1
ATOM 1493 N N . LYS A 1 201 ? 9.376 -15.385 -9.303 1.00 97.94 201 LYS A N 1
ATOM 1494 C CA . LYS A 1 201 ? 9.397 -15.904 -10.680 1.00 97.94 201 LYS A CA 1
ATOM 1495 C C . LYS A 1 201 ? 9.564 -14.765 -11.684 1.00 97.94 201 LYS A C 1
ATOM 1497 O O . LYS A 1 201 ? 10.492 -14.808 -12.486 1.00 97.94 201 LYS A O 1
ATOM 1502 N N . ASN A 1 202 ? 8.758 -13.713 -11.558 1.00 97.56 202 ASN A N 1
ATOM 1503 C CA . ASN A 1 202 ? 8.802 -12.551 -12.445 1.00 97.56 202 ASN A CA 1
ATOM 1504 C C . ASN A 1 202 ? 10.166 -11.848 -12.384 1.00 97.56 202 ASN A C 1
ATOM 1506 O O . ASN A 1 202 ? 10.698 -11.438 -13.409 1.00 97.56 202 ASN A O 1
ATOM 1510 N N . ARG A 1 203 ? 10.791 -11.772 -11.199 1.00 97.69 203 ARG A N 1
ATOM 1511 C CA . ARG A 1 203 ? 12.159 -11.244 -11.051 1.00 97.69 203 ARG A CA 1
ATOM 1512 C C . ARG A 1 203 ? 13.208 -12.073 -11.790 1.00 97.69 203 ARG A C 1
ATOM 1514 O O . ARG A 1 203 ? 14.126 -11.497 -12.365 1.00 97.69 203 ARG A O 1
ATOM 1521 N N . LYS A 1 204 ? 13.090 -13.403 -11.783 1.00 98.00 204 LYS A N 1
ATOM 1522 C CA . LYS A 1 204 ? 13.998 -14.279 -12.542 1.00 98.00 204 LYS A CA 1
ATOM 1523 C C . LYS A 1 204 ? 13.797 -14.117 -14.045 1.00 98.00 204 LYS A C 1
ATOM 1525 O O . LYS A 1 204 ? 14.776 -13.983 -14.766 1.00 98.00 204 LYS A O 1
ATOM 1530 N N . GLU A 1 205 ? 12.547 -14.084 -14.500 1.00 97.69 205 GLU A N 1
ATOM 1531 C CA . GLU A 1 205 ? 12.218 -13.870 -15.914 1.00 97.69 205 GLU A CA 1
ATOM 1532 C C . GLU A 1 205 ? 12.711 -12.500 -16.406 1.00 97.69 205 GLU A C 1
ATOM 1534 O O . GLU A 1 205 ? 13.319 -12.418 -17.469 1.00 97.69 205 GLU A O 1
ATOM 1539 N N . ALA A 1 206 ? 12.556 -11.443 -15.603 1.00 97.62 206 ALA A N 1
ATOM 1540 C CA . ALA A 1 206 ? 13.086 -10.117 -15.915 1.00 97.62 206 ALA A CA 1
ATOM 1541 C C . ALA A 1 206 ? 14.624 -10.089 -15.978 1.00 97.62 206 ALA A C 1
ATOM 1543 O O . ALA A 1 206 ? 15.187 -9.407 -16.830 1.00 97.62 206 ALA A O 1
ATOM 1544 N N . ALA A 1 207 ? 15.312 -10.838 -15.109 1.00 97.62 207 ALA A N 1
ATOM 1545 C CA . ALA A 1 207 ? 16.770 -10.942 -15.145 1.00 97.62 207 ALA A CA 1
ATOM 1546 C C . ALA A 1 207 ? 17.271 -11.666 -16.409 1.00 97.62 207 ALA A C 1
ATOM 1548 O O . ALA A 1 207 ? 18.248 -11.226 -17.014 1.00 97.62 207 ALA A O 1
ATOM 1549 N N . GLU A 1 208 ? 16.594 -12.738 -16.831 1.00 97.88 208 GLU A N 1
ATOM 1550 C CA . GLU A 1 208 ? 16.899 -13.426 -18.093 1.00 97.88 208 GLU A CA 1
ATOM 1551 C C . GLU A 1 208 ? 16.637 -12.521 -19.302 1.00 97.88 208 GLU A C 1
ATOM 1553 O O . GLU A 1 208 ? 17.478 -12.431 -20.195 1.00 97.88 208 GLU A O 1
ATOM 1558 N N . LEU A 1 209 ? 15.521 -11.786 -19.309 1.00 97.62 209 LEU A N 1
ATOM 1559 C CA . LEU A 1 209 ? 15.221 -10.830 -20.373 1.00 97.62 209 LEU A CA 1
ATOM 1560 C C . LEU A 1 209 ? 16.287 -9.728 -20.461 1.00 97.62 209 LEU A C 1
ATOM 1562 O O . LEU A 1 209 ? 16.802 -9.472 -21.544 1.00 97.62 209 LEU A O 1
ATOM 1566 N N . ALA A 1 210 ? 16.686 -9.147 -19.326 1.00 97.94 210 ALA A N 1
ATOM 1567 C CA . ALA A 1 210 ? 17.728 -8.121 -19.281 1.00 97.94 210 ALA A CA 1
ATOM 1568 C C . ALA A 1 210 ? 19.083 -8.639 -19.793 1.00 97.94 210 ALA A C 1
ATOM 1570 O O . ALA A 1 210 ? 19.832 -7.909 -20.441 1.00 97.94 210 ALA A O 1
ATOM 1571 N N . LYS A 1 211 ? 19.406 -9.913 -19.532 1.00 97.94 211 LYS A N 1
ATOM 1572 C CA . LYS A 1 211 ? 20.613 -10.547 -20.069 1.00 97.94 211 LYS A CA 1
ATOM 1573 C C . LYS A 1 211 ? 20.548 -10.675 -21.592 1.00 97.94 211 LYS A C 1
ATOM 1575 O O . LYS A 1 211 ? 21.520 -10.339 -22.263 1.00 97.94 211 LYS A O 1
ATOM 1580 N N . LEU A 1 212 ? 19.414 -11.122 -22.133 1.00 97.88 212 LEU A N 1
ATOM 1581 C CA . LEU A 1 212 ? 19.210 -11.230 -23.580 1.00 97.88 212 LEU A CA 1
ATOM 1582 C C . LEU A 1 212 ? 19.270 -9.861 -24.269 1.00 97.88 212 LEU A C 1
ATOM 1584 O O . LEU A 1 212 ? 19.865 -9.741 -25.339 1.00 97.88 212 LEU A O 1
ATOM 1588 N N . GLU A 1 213 ? 18.695 -8.828 -23.652 1.00 97.94 213 GLU A N 1
ATOM 1589 C CA . GLU A 1 213 ? 18.774 -7.450 -24.144 1.00 97.94 213 GLU A CA 1
ATOM 1590 C C . GLU A 1 213 ? 20.225 -6.950 -24.165 1.00 97.94 213 GLU A C 1
ATOM 1592 O O . GLU A 1 213 ? 20.685 -6.468 -25.199 1.00 97.94 213 GLU A O 1
ATOM 1597 N N . ALA A 1 214 ? 20.988 -7.158 -23.087 1.00 97.81 214 ALA A N 1
ATOM 1598 C CA . ALA A 1 214 ? 22.400 -6.780 -23.033 1.00 97.81 214 ALA A CA 1
ATOM 1599 C C . ALA A 1 214 ? 23.254 -7.519 -24.083 1.00 97.81 214 ALA A C 1
ATOM 1601 O O . ALA A 1 214 ? 24.101 -6.910 -24.740 1.00 97.81 214 ALA A O 1
ATOM 1602 N N . GLU A 1 215 ? 23.020 -8.821 -24.288 1.00 97.62 215 GLU A N 1
ATOM 1603 C CA . GLU A 1 215 ? 23.694 -9.604 -25.332 1.00 97.62 215 GLU A CA 1
ATOM 1604 C C . GLU A 1 215 ? 23.341 -9.096 -26.743 1.00 97.62 215 GLU A C 1
ATOM 1606 O O . GLU A 1 215 ? 24.211 -9.020 -27.619 1.00 97.62 215 GLU A O 1
ATOM 1611 N N . ALA A 1 216 ? 22.083 -8.705 -26.973 1.00 98.06 216 ALA A N 1
ATOM 1612 C CA . ALA A 1 216 ? 21.636 -8.134 -28.240 1.00 98.06 216 ALA A CA 1
ATOM 1613 C C . ALA A 1 216 ? 22.262 -6.755 -28.504 1.00 98.06 216 ALA A C 1
ATOM 1615 O O . ALA A 1 216 ? 22.730 -6.501 -29.619 1.00 98.06 216 ALA A O 1
ATOM 1616 N N . GLU A 1 217 ? 22.330 -5.891 -27.490 1.00 97.81 217 GLU A N 1
ATOM 1617 C CA . GLU A 1 217 ? 22.997 -4.589 -27.570 1.00 97.81 217 GLU A CA 1
ATOM 1618 C C . GLU A 1 217 ? 24.499 -4.736 -27.839 1.00 97.81 217 GLU A C 1
ATOM 1620 O O . GLU A 1 217 ? 25.051 -4.046 -28.703 1.00 97.81 217 GLU A O 1
ATOM 1625 N N . GLU A 1 218 ? 25.172 -5.674 -27.163 1.00 98.00 218 GLU A N 1
ATOM 1626 C CA . GLU A 1 218 ? 26.587 -5.947 -27.405 1.00 98.00 218 GLU A CA 1
ATOM 1627 C C . GLU A 1 218 ? 26.819 -6.446 -28.835 1.00 98.00 218 GLU A C 1
ATOM 1629 O O . GLU A 1 218 ? 27.722 -5.964 -29.530 1.00 98.00 218 GLU A O 1
ATOM 1634 N N . LYS A 1 219 ? 25.987 -7.379 -29.310 1.00 97.81 219 LYS A N 1
ATOM 1635 C CA . LYS A 1 219 ? 26.050 -7.870 -30.688 1.00 97.81 219 LYS A CA 1
ATOM 1636 C C . LYS A 1 219 ? 25.849 -6.730 -31.689 1.00 97.81 219 LYS A C 1
ATOM 1638 O O . LYS A 1 219 ? 26.649 -6.599 -32.615 1.00 97.81 219 LYS A O 1
ATOM 1643 N N . ALA A 1 220 ? 24.847 -5.877 -31.479 1.00 97.69 220 ALA A N 1
ATOM 1644 C CA . ALA A 1 220 ? 24.588 -4.720 -32.331 1.00 97.69 220 ALA A CA 1
ATOM 1645 C C . ALA A 1 220 ? 25.783 -3.754 -32.357 1.00 97.69 220 ALA A C 1
ATOM 1647 O O . ALA A 1 220 ? 26.183 -3.290 -33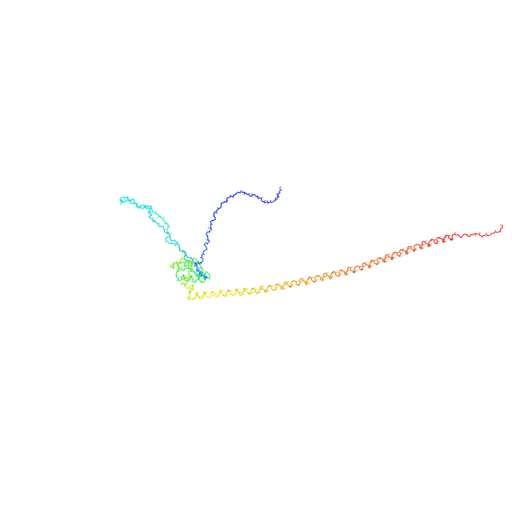.427 1.00 97.69 220 ALA A O 1
ATOM 1648 N N . ARG A 1 221 ? 26.417 -3.507 -31.203 1.00 98.00 221 ARG A N 1
ATOM 1649 C CA . ARG A 1 221 ? 27.629 -2.684 -31.111 1.00 98.00 221 ARG A CA 1
ATOM 1650 C C . ARG A 1 221 ? 28.797 -3.296 -31.886 1.00 98.00 221 ARG A C 1
ATOM 1652 O O . ARG A 1 221 ? 29.459 -2.580 -32.634 1.00 98.00 221 ARG A O 1
ATOM 1659 N N . ARG A 1 222 ? 29.038 -4.604 -31.744 1.00 97.75 222 ARG A N 1
ATOM 1660 C CA . ARG A 1 222 ? 30.096 -5.321 -32.482 1.00 97.75 222 ARG A CA 1
ATOM 1661 C C . ARG A 1 222 ? 29.861 -5.271 -33.992 1.00 97.75 222 ARG A C 1
ATOM 1663 O O . ARG A 1 222 ? 30.796 -5.018 -34.748 1.00 97.75 222 ARG A O 1
ATOM 1670 N N . GLU A 1 223 ? 28.623 -5.470 -34.438 1.00 97.62 223 GLU A N 1
ATOM 1671 C CA . GLU A 1 223 ? 28.263 -5.360 -35.854 1.00 97.62 223 GLU A CA 1
ATOM 1672 C C . GLU A 1 223 ? 28.440 -3.931 -36.385 1.00 97.62 223 GLU A C 1
ATOM 1674 O O . GLU A 1 223 ? 28.966 -3.746 -37.485 1.00 97.62 223 GLU A O 1
ATOM 1679 N N . ALA A 1 224 ? 28.050 -2.915 -35.609 1.00 97.69 224 ALA A N 1
ATOM 1680 C CA . ALA A 1 224 ? 28.244 -1.514 -35.972 1.00 97.69 224 ALA A CA 1
ATOM 1681 C C . ALA A 1 224 ? 29.735 -1.153 -36.082 1.00 97.69 224 ALA A C 1
ATOM 1683 O O . ALA A 1 224 ? 30.143 -0.523 -37.057 1.00 97.69 224 ALA A O 1
ATOM 1684 N N . GLU A 1 225 ? 30.563 -1.604 -35.136 1.00 97.69 225 GLU A N 1
ATOM 1685 C CA . GLU A 1 225 ? 32.014 -1.398 -35.173 1.00 97.69 225 GLU A CA 1
ATOM 1686 C C . GLU A 1 225 ? 32.656 -2.093 -36.382 1.00 97.69 225 GLU A C 1
ATOM 1688 O O . GLU A 1 225 ? 33.485 -1.500 -37.074 1.00 97.69 225 GLU A O 1
ATOM 1693 N N . ALA A 1 226 ? 32.253 -3.333 -36.677 1.00 97.88 226 ALA A N 1
ATOM 1694 C CA . ALA A 1 226 ? 32.739 -4.067 -37.842 1.00 97.88 226 ALA A CA 1
ATOM 1695 C C . ALA A 1 226 ? 32.378 -3.352 -39.153 1.00 97.88 226 ALA A C 1
ATOM 1697 O O . ALA A 1 226 ? 33.236 -3.195 -40.025 1.00 97.88 226 ALA A O 1
ATOM 1698 N N . LYS A 1 227 ? 31.138 -2.858 -39.274 1.00 98.00 227 LYS A N 1
ATOM 1699 C CA . LYS A 1 227 ? 30.696 -2.054 -40.424 1.00 98.00 227 LYS A CA 1
ATOM 1700 C C . LYS A 1 227 ? 31.494 -0.756 -40.542 1.00 98.00 227 LYS A C 1
ATOM 1702 O O . LYS A 1 227 ? 31.974 -0.451 -41.629 1.00 98.00 227 LYS A O 1
ATOM 1707 N N . ALA A 1 228 ? 31.701 -0.032 -39.442 1.00 97.88 228 ALA A N 1
ATOM 1708 C CA . ALA A 1 228 ? 32.487 1.202 -39.438 1.00 97.88 228 ALA A CA 1
ATOM 1709 C C . ALA A 1 228 ? 33.942 0.960 -39.875 1.00 97.88 228 ALA A C 1
ATOM 1711 O O . ALA A 1 228 ? 34.468 1.695 -40.707 1.00 97.88 228 ALA A O 1
ATOM 1712 N N . LYS A 1 229 ? 34.576 -0.114 -39.382 1.00 97.88 229 LYS A N 1
ATOM 1713 C CA . LYS A 1 229 ? 35.924 -0.526 -39.808 1.00 97.88 229 LYS A CA 1
ATOM 1714 C C . LYS A 1 229 ? 35.981 -0.880 -41.294 1.00 97.88 229 LYS A C 1
ATOM 1716 O O . LYS A 1 229 ? 36.949 -0.521 -41.959 1.00 97.88 229 LYS A O 1
ATOM 1721 N N . ALA A 1 230 ? 34.962 -1.560 -41.818 1.00 97.56 230 ALA A N 1
ATOM 1722 C CA . ALA A 1 230 ? 34.884 -1.894 -43.237 1.00 97.56 230 ALA A CA 1
ATOM 1723 C C . ALA A 1 230 ? 34.755 -0.639 -44.116 1.00 97.56 230 ALA A C 1
ATOM 1725 O O . ALA A 1 230 ? 35.460 -0.535 -45.117 1.00 97.56 230 ALA A O 1
ATOM 1726 N N . VAL A 1 231 ? 33.919 0.328 -43.715 1.00 97.88 231 VAL A N 1
ATOM 1727 C CA . VAL A 1 231 ? 33.779 1.618 -44.412 1.00 97.88 231 VAL A CA 1
ATOM 1728 C C . VAL A 1 231 ? 35.094 2.396 -44.382 1.00 97.88 231 VAL A C 1
ATOM 1730 O O . VAL A 1 231 ? 35.590 2.771 -45.437 1.00 97.88 231 VAL A O 1
ATOM 1733 N N . ALA A 1 232 ? 35.714 2.553 -43.209 1.00 97.81 232 ALA A N 1
ATOM 1734 C CA . ALA A 1 232 ? 36.984 3.269 -43.078 1.00 97.81 232 ALA A CA 1
ATOM 1735 C C . ALA A 1 232 ? 38.106 2.629 -43.913 1.00 97.81 232 ALA A C 1
ATOM 1737 O O . ALA A 1 232 ? 38.917 3.329 -44.518 1.00 97.81 232 ALA A O 1
ATOM 1738 N N . LYS A 1 233 ? 38.145 1.291 -43.979 1.00 97.25 233 LYS A N 1
ATOM 1739 C CA . LYS A 1 233 ? 39.083 0.576 -44.847 1.00 97.25 233 LYS A CA 1
ATOM 1740 C C . LYS A 1 233 ? 38.806 0.862 -46.324 1.00 97.25 233 LYS A C 1
ATOM 1742 O O . LYS A 1 233 ? 39.742 1.176 -47.046 1.00 97.25 233 LYS A O 1
ATOM 1747 N N . ALA A 1 234 ? 37.548 0.795 -46.759 1.00 96.88 234 ALA A N 1
ATOM 1748 C CA . ALA A 1 234 ? 37.179 1.083 -48.144 1.00 96.88 234 ALA A CA 1
ATOM 1749 C C . ALA A 1 234 ? 37.518 2.530 -48.545 1.00 96.88 234 ALA A C 1
ATOM 1751 O O . ALA A 1 234 ? 38.031 2.755 -49.637 1.00 96.88 234 ALA A O 1
ATOM 1752 N N . GLU A 1 235 ? 37.295 3.502 -47.657 1.00 97.19 235 GLU A N 1
ATOM 1753 C CA . GLU A 1 235 ? 37.685 4.901 -47.874 1.00 97.19 235 GLU A CA 1
ATOM 1754 C C . GLU A 1 235 ? 39.207 5.066 -47.980 1.00 97.19 235 GLU A C 1
ATOM 1756 O O . GLU A 1 235 ? 39.693 5.789 -48.851 1.00 97.19 235 GLU A O 1
ATOM 1761 N N . ALA A 1 236 ? 39.974 4.379 -47.127 1.00 97.38 236 ALA A N 1
ATOM 1762 C CA . ALA A 1 236 ? 41.433 4.398 -47.182 1.00 97.38 236 ALA A CA 1
ATOM 1763 C C . ALA A 1 236 ? 41.973 3.745 -48.464 1.00 97.38 236 ALA A C 1
ATOM 1765 O O . ALA A 1 236 ? 42.867 4.304 -49.100 1.00 97.38 236 ALA A O 1
ATOM 1766 N N . ASP A 1 237 ? 41.409 2.601 -48.858 1.00 96.69 237 ASP A N 1
ATOM 1767 C CA . ASP A 1 237 ? 41.764 1.893 -50.089 1.00 96.69 237 ASP A CA 1
ATOM 1768 C C . ASP A 1 237 ? 41.445 2.765 -51.322 1.00 96.69 237 ASP A C 1
ATOM 1770 O O . ASP A 1 237 ? 42.301 2.934 -52.192 1.00 96.69 237 ASP A O 1
ATOM 1774 N N . ALA A 1 238 ? 40.273 3.414 -51.355 1.00 97.25 238 ALA A N 1
ATOM 1775 C CA . ALA A 1 238 ? 39.883 4.338 -52.425 1.00 97.25 238 ALA A CA 1
ATOM 1776 C C . ALA A 1 238 ? 40.797 5.572 -52.500 1.00 97.25 238 ALA A C 1
ATOM 1778 O O . ALA A 1 238 ? 41.192 5.995 -53.587 1.00 97.25 238 ALA A O 1
ATOM 1779 N N . LYS A 1 239 ? 41.181 6.139 -51.349 1.00 97.06 239 LYS A N 1
ATOM 1780 C CA . LYS A 1 239 ? 42.142 7.246 -51.300 1.00 97.06 239 LYS A CA 1
ATOM 1781 C C . LYS A 1 239 ? 43.515 6.818 -51.816 1.00 97.06 239 LYS A C 1
ATOM 1783 O O . LYS A 1 239 ? 44.115 7.539 -52.605 1.00 97.06 239 LYS A O 1
ATOM 1788 N N . ALA A 1 240 ? 43.998 5.646 -51.408 1.00 97.06 240 ALA A N 1
ATOM 1789 C CA . ALA A 1 240 ? 45.278 5.122 -51.871 1.00 97.06 240 ALA A CA 1
ATOM 1790 C C . ALA A 1 240 ? 45.285 4.882 -53.389 1.00 97.06 240 ALA A C 1
ATOM 1792 O O . ALA A 1 240 ? 46.297 5.125 -54.048 1.00 97.06 240 ALA A O 1
ATOM 1793 N N . GLU A 1 241 ? 44.169 4.423 -53.959 1.00 96.12 241 GLU A N 1
ATOM 1794 C CA . GLU A 1 241 ? 44.010 4.296 -55.408 1.00 96.12 241 GLU A CA 1
ATOM 1795 C C . GLU A 1 241 ? 44.016 5.663 -56.108 1.00 96.12 241 GLU A C 1
ATOM 1797 O O . GLU A 1 241 ? 44.751 5.844 -57.080 1.00 96.12 241 GLU A O 1
ATOM 1802 N N . ALA A 1 242 ? 43.287 6.650 -55.578 1.00 96.19 242 ALA A N 1
ATOM 1803 C CA . ALA A 1 242 ? 43.288 8.014 -56.105 1.00 96.19 242 ALA A CA 1
ATOM 1804 C C . ALA A 1 242 ? 44.689 8.656 -56.068 1.00 96.19 242 ALA A C 1
ATOM 1806 O O . ALA A 1 242 ? 45.129 9.225 -57.068 1.00 96.19 242 ALA A O 1
ATOM 1807 N N . ASP A 1 243 ? 45.425 8.504 -54.962 1.00 97.19 243 ASP A N 1
ATOM 1808 C CA . ASP A 1 243 ? 46.796 9.008 -54.816 1.00 97.19 243 ASP A CA 1
ATOM 1809 C C . ASP A 1 243 ? 47.752 8.339 -55.825 1.00 97.19 243 ASP A C 1
ATOM 1811 O O . ASP A 1 243 ? 48.616 9.000 -56.407 1.00 97.19 243 ASP A O 1
ATOM 1815 N N . ARG A 1 244 ? 47.580 7.035 -56.094 1.00 96.94 244 ARG A N 1
ATOM 1816 C CA . ARG A 1 244 ? 48.346 6.318 -57.131 1.00 96.94 244 ARG A CA 1
ATOM 1817 C C . ARG A 1 244 ? 48.049 6.848 -58.530 1.00 96.94 244 ARG A C 1
ATOM 1819 O O . ARG A 1 244 ? 48.985 7.058 -59.299 1.00 96.94 244 ARG A O 1
ATOM 1826 N N . LEU A 1 245 ? 46.778 7.068 -58.863 1.00 96.31 245 LEU A N 1
ATOM 1827 C CA . LEU A 1 245 ? 46.387 7.637 -60.155 1.00 96.31 245 LEU A CA 1
ATOM 1828 C C . LEU A 1 245 ? 46.970 9.045 -60.332 1.00 96.31 245 LEU A C 1
ATOM 1830 O O . LEU A 1 245 ? 47.583 9.322 -61.362 1.00 96.31 245 LEU A O 1
ATOM 1834 N N . ALA A 1 246 ? 46.882 9.889 -59.301 1.00 96.50 246 ALA A N 1
ATOM 1835 C CA . ALA A 1 246 ? 47.462 11.229 -59.314 1.00 96.50 246 ALA A CA 1
ATOM 1836 C C . ALA A 1 246 ? 48.991 11.203 -59.501 1.00 96.50 246 ALA A C 1
ATOM 1838 O O . ALA A 1 246 ? 49.539 12.018 -60.244 1.00 96.50 246 ALA A O 1
ATOM 1839 N N . ALA A 1 247 ? 49.692 10.246 -58.881 1.00 95.75 247 ALA A N 1
ATOM 1840 C CA . ALA A 1 247 ? 51.132 10.073 -59.070 1.00 95.75 247 ALA A CA 1
ATOM 1841 C C . ALA A 1 247 ? 51.488 9.701 -60.520 1.00 95.75 247 ALA A C 1
ATOM 1843 O O . ALA A 1 247 ? 52.414 10.281 -61.091 1.00 95.75 247 ALA A O 1
ATOM 1844 N N . VAL A 1 248 ? 50.727 8.793 -61.142 1.00 97.19 248 VAL A N 1
ATOM 1845 C CA . VAL A 1 248 ? 50.910 8.416 -62.555 1.00 97.19 248 VAL A CA 1
ATOM 1846 C C . VAL A 1 248 ? 50.663 9.611 -63.479 1.00 97.19 248 VAL A C 1
ATOM 1848 O O . VAL A 1 248 ? 51.412 9.830 -64.433 1.00 97.19 248 VAL A O 1
ATOM 1851 N N . GLU A 1 249 ? 49.628 10.408 -63.216 1.00 96.06 249 GLU A N 1
ATOM 1852 C CA . GLU A 1 249 ? 49.352 11.622 -63.989 1.00 96.06 249 GLU A CA 1
ATOM 1853 C C . GLU A 1 249 ? 50.456 12.673 -63.832 1.00 96.06 249 GLU A C 1
ATOM 1855 O O . GLU A 1 249 ? 50.888 13.267 -64.824 1.00 96.06 249 GLU A O 1
ATOM 1860 N N . ALA A 1 250 ? 50.970 12.861 -62.615 1.00 95.31 250 ALA A N 1
ATOM 1861 C CA . ALA A 1 250 ? 52.088 13.758 -62.352 1.00 95.31 250 ALA A CA 1
ATOM 1862 C C . ALA A 1 250 ? 53.366 13.310 -63.082 1.00 95.31 250 ALA A C 1
ATOM 1864 O O . ALA A 1 250 ? 54.069 14.147 -63.655 1.00 95.31 250 ALA A O 1
ATOM 1865 N N . GLU A 1 251 ? 53.652 12.005 -63.121 1.00 95.25 251 GLU A N 1
ATOM 1866 C CA . GLU A 1 251 ? 54.786 11.450 -63.864 1.00 95.25 251 GLU A CA 1
ATOM 1867 C C . GLU A 1 251 ? 54.639 11.681 -65.373 1.00 95.25 251 GLU A C 1
ATOM 1869 O O . GLU A 1 251 ? 55.567 12.187 -66.010 1.00 95.25 251 GLU A O 1
ATOM 1874 N N . LYS A 1 252 ? 53.452 11.420 -65.939 1.00 96.81 252 LYS A N 1
ATOM 1875 C CA . LYS A 1 252 ? 53.151 11.725 -67.349 1.00 96.81 252 LYS A CA 1
ATOM 1876 C C . LYS A 1 252 ? 53.330 13.211 -67.660 1.00 96.81 252 LYS A C 1
ATOM 1878 O O . LYS A 1 252 ? 53.937 13.562 -68.672 1.00 96.81 252 LYS A O 1
ATOM 1883 N N . ALA A 1 253 ? 52.846 14.096 -66.788 1.00 95.19 253 ALA A N 1
ATOM 1884 C CA . ALA A 1 253 ? 53.017 15.537 -66.947 1.00 95.19 253 ALA A CA 1
ATOM 1885 C C . ALA A 1 253 ? 54.499 15.949 -66.877 1.00 95.19 253 ALA A C 1
ATOM 1887 O O . ALA A 1 253 ? 54.948 16.790 -67.660 1.00 95.19 253 ALA A O 1
ATOM 1888 N N . ALA A 1 254 ? 55.280 15.347 -65.976 1.00 95.38 254 ALA A N 1
ATOM 1889 C CA . ALA A 1 254 ? 56.716 15.583 -65.874 1.00 95.38 254 ALA A CA 1
ATOM 1890 C C . ALA A 1 254 ? 57.468 15.092 -67.120 1.00 95.38 254 ALA A C 1
ATOM 1892 O O . ALA A 1 254 ? 58.340 15.801 -67.626 1.00 95.38 254 ALA A O 1
ATOM 1893 N N . GLN A 1 255 ? 57.108 13.923 -67.653 1.00 94.56 255 GLN A N 1
ATOM 1894 C CA . GLN A 1 255 ? 57.657 13.410 -68.905 1.00 94.56 255 GLN A CA 1
ATOM 1895 C C . GLN A 1 255 ? 57.353 14.359 -70.070 1.00 94.56 255 GLN A C 1
ATOM 1897 O O . GLN A 1 255 ? 58.274 14.754 -70.782 1.00 94.56 255 GLN A O 1
ATOM 1902 N N . ALA A 1 256 ? 56.103 14.806 -70.214 1.00 95.12 256 ALA A N 1
ATOM 1903 C CA . ALA A 1 256 ? 55.718 15.755 -71.256 1.00 95.12 256 ALA A CA 1
ATOM 1904 C C . ALA A 1 256 ? 56.515 17.070 -71.167 1.00 95.12 256 ALA A C 1
ATOM 1906 O O . ALA A 1 256 ? 56.960 17.598 -72.187 1.00 95.12 256 ALA A O 1
ATOM 1907 N N . ARG A 1 257 ? 56.763 17.578 -69.949 1.00 95.88 257 ARG A N 1
ATOM 1908 C CA . ARG A 1 257 ? 57.626 18.753 -69.729 1.00 95.88 257 ARG A CA 1
ATOM 1909 C C . ARG A 1 257 ? 59.068 18.500 -70.167 1.00 95.88 257 ARG A C 1
ATOM 1911 O O . ARG A 1 257 ? 59.633 19.342 -70.860 1.00 95.88 257 ARG A O 1
ATOM 1918 N N . ARG A 1 258 ? 59.650 17.350 -69.807 1.00 95.94 258 ARG A N 1
ATOM 1919 C CA . ARG A 1 258 ? 61.014 16.966 -70.221 1.00 95.94 258 ARG A CA 1
ATOM 1920 C C . ARG A 1 258 ? 61.130 16.861 -71.740 1.00 95.94 258 ARG A C 1
ATOM 1922 O O . ARG A 1 258 ? 62.091 17.363 -72.314 1.00 95.94 258 ARG A O 1
ATOM 1929 N N . GLU A 1 259 ? 60.147 16.250 -72.395 1.00 94.69 259 GLU A N 1
ATOM 1930 C CA . GLU A 1 259 ? 60.101 16.144 -73.856 1.00 94.69 259 GLU A CA 1
ATOM 1931 C C . GLU A 1 259 ? 59.960 17.515 -74.529 1.00 94.69 259 GLU A C 1
ATOM 1933 O O . GLU A 1 259 ? 60.641 17.783 -75.518 1.00 94.69 259 GLU A O 1
ATOM 1938 N N . ALA A 1 260 ? 59.112 18.399 -73.994 1.00 94.50 260 ALA A N 1
ATOM 1939 C CA . ALA A 1 260 ? 58.962 19.763 -74.496 1.00 94.50 260 ALA A CA 1
ATOM 1940 C C . ALA A 1 260 ? 60.260 20.572 -74.349 1.00 94.50 260 ALA A C 1
ATOM 1942 O O . ALA A 1 260 ? 60.684 21.228 -75.300 1.00 94.50 260 ALA A O 1
ATOM 1943 N N . GLU A 1 261 ? 60.930 20.482 -73.198 1.00 94.75 261 GLU A N 1
ATOM 1944 C CA . GLU A 1 261 ? 62.219 21.139 -72.967 1.00 94.75 261 GLU A CA 1
ATOM 1945 C C . GLU A 1 261 ? 63.306 20.592 -73.904 1.00 94.75 261 GLU A C 1
ATOM 1947 O O . GLU A 1 261 ? 64.073 21.361 -74.483 1.00 94.75 261 GLU A O 1
ATOM 1952 N N . ALA A 1 262 ? 63.353 19.272 -74.110 1.00 94.19 262 ALA A N 1
ATOM 1953 C CA . ALA A 1 262 ? 64.283 18.645 -75.045 1.00 94.19 262 ALA A CA 1
ATOM 1954 C C . ALA A 1 262 ? 64.043 19.111 -76.490 1.00 94.19 262 ALA A C 1
ATOM 1956 O O . ALA A 1 262 ? 64.998 19.446 -77.193 1.00 94.19 262 ALA A O 1
ATOM 1957 N N . LYS 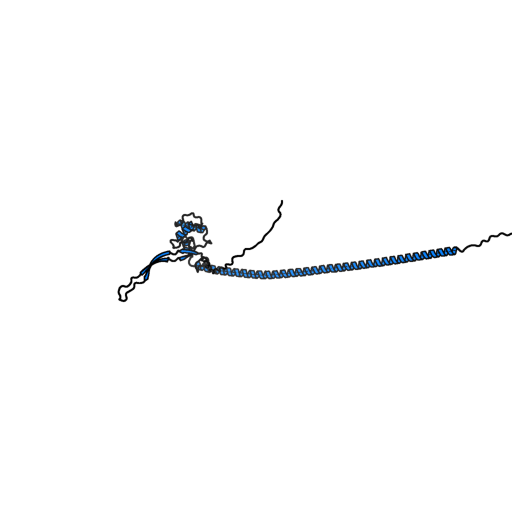A 1 263 ? 62.777 19.193 -76.922 1.00 94.19 263 LYS A N 1
ATOM 1958 C CA . LYS A 1 263 ? 62.404 19.739 -78.237 1.00 94.19 263 LYS A CA 1
ATOM 1959 C C . LYS A 1 263 ? 62.828 21.199 -78.375 1.00 94.19 263 LYS A C 1
ATOM 1961 O O . LYS A 1 263 ? 63.468 21.533 -79.367 1.00 94.19 263 LYS A O 1
ATOM 1966 N N . ALA A 1 264 ? 62.552 22.033 -77.373 1.00 93.62 264 ALA A N 1
ATOM 1967 C CA . ALA A 1 264 ? 62.944 23.441 -77.374 1.00 93.62 264 ALA A CA 1
ATOM 1968 C C . ALA A 1 264 ? 64.471 23.617 -77.446 1.00 93.62 264 ALA A C 1
ATOM 1970 O O . ALA A 1 264 ? 64.960 24.437 -78.219 1.00 93.62 264 ALA A O 1
ATOM 1971 N N . LYS A 1 265 ? 65.243 22.810 -76.702 1.00 93.44 265 LYS A N 1
ATOM 1972 C CA . LYS A 1 265 ? 66.715 22.806 -76.784 1.00 93.44 265 LYS A CA 1
ATOM 1973 C C . LYS A 1 265 ? 67.211 22.389 -78.166 1.00 93.44 265 LYS A C 1
ATOM 1975 O O . LYS A 1 265 ? 68.091 23.048 -78.712 1.00 93.44 265 LYS A O 1
ATOM 1980 N N . ALA A 1 266 ? 66.636 21.337 -78.749 1.00 91.44 266 ALA A N 1
ATOM 1981 C CA . ALA A 1 266 ? 67.000 20.882 -80.089 1.00 91.44 266 ALA A CA 1
ATOM 1982 C C . ALA A 1 266 ? 66.671 21.933 -81.163 1.00 91.44 266 ALA A C 1
ATOM 1984 O O . ALA A 1 266 ? 67.440 22.128 -82.103 1.00 91.44 266 ALA A O 1
ATOM 1985 N N . GLU A 1 267 ? 65.540 22.624 -81.029 1.00 90.44 267 GLU A N 1
ATOM 1986 C CA . GLU A 1 267 ? 65.142 23.705 -81.927 1.00 90.44 267 GLU A CA 1
ATOM 1987 C C . GLU A 1 267 ? 66.056 24.930 -81.777 1.00 90.44 267 GLU A C 1
ATOM 1989 O O . GLU A 1 267 ? 66.509 25.476 -82.782 1.00 90.44 267 GLU A O 1
ATOM 1994 N N . ALA A 1 268 ? 66.433 25.290 -80.546 1.00 89.88 268 ALA A N 1
ATOM 1995 C CA . ALA A 1 268 ? 67.417 26.334 -80.275 1.00 89.88 268 ALA A CA 1
ATOM 1996 C C . ALA A 1 268 ? 68.802 25.994 -80.854 1.00 89.88 268 ALA A C 1
ATOM 1998 O O . ALA A 1 268 ? 69.422 26.844 -81.487 1.00 89.88 268 ALA A O 1
ATOM 1999 N N . GLU A 1 269 ? 69.273 24.750 -80.712 1.00 91.94 269 GLU A N 1
ATOM 2000 C CA . GLU A 1 269 ? 70.534 24.295 -81.312 1.00 91.94 269 GLU A CA 1
ATOM 2001 C C . GLU A 1 269 ? 70.473 24.327 -82.847 1.00 91.94 269 GLU A C 1
ATOM 2003 O O . GLU A 1 269 ? 71.429 24.739 -83.504 1.00 91.94 269 GLU A O 1
ATOM 2008 N N . ARG A 1 270 ? 69.339 23.941 -83.450 1.00 87.69 270 ARG A N 1
ATOM 2009 C CA . ARG A 1 270 ? 69.123 24.072 -84.901 1.00 87.69 270 ARG A CA 1
ATOM 2010 C C . ARG A 1 270 ? 69.132 25.530 -85.345 1.00 87.69 270 ARG A C 1
ATOM 2012 O O . ARG A 1 270 ? 69.756 25.830 -86.360 1.00 87.69 270 ARG A O 1
ATOM 2019 N N . ALA A 1 271 ? 68.478 26.422 -84.604 1.00 88.44 271 ALA A N 1
ATOM 2020 C CA . ALA A 1 271 ? 68.480 27.854 -84.882 1.00 88.44 271 ALA A CA 1
ATOM 2021 C C . ALA A 1 271 ? 69.896 28.445 -84.774 1.00 88.44 271 ALA A C 1
ATOM 2023 O O . ALA A 1 271 ? 70.302 29.239 -85.620 1.00 88.44 271 ALA A O 1
ATOM 2024 N N . GLU A 1 272 ? 70.678 28.009 -83.786 1.00 91.06 272 GLU A N 1
ATOM 2025 C CA . GLU A 1 272 ? 72.068 28.424 -83.585 1.00 91.06 272 GLU A CA 1
ATOM 2026 C C . GLU A 1 272 ? 72.986 27.921 -84.709 1.00 91.06 272 GLU A C 1
ATOM 2028 O O . GLU A 1 272 ? 73.709 28.715 -85.312 1.00 91.06 272 GLU A O 1
ATOM 2033 N N . LYS A 1 273 ? 72.868 26.644 -85.100 1.00 89.06 273 LYS A N 1
ATOM 2034 C CA . LYS A 1 273 ? 73.556 26.087 -86.277 1.00 89.06 273 LYS A CA 1
ATOM 2035 C C . LYS A 1 273 ? 73.165 26.803 -87.566 1.00 89.06 273 LYS A C 1
ATOM 2037 O O . LYS A 1 273 ? 74.038 27.094 -88.380 1.00 89.06 273 LYS A O 1
ATOM 2042 N N . ALA A 1 274 ? 71.881 27.105 -87.759 1.00 86.12 274 ALA A N 1
ATOM 2043 C CA . ALA A 1 274 ? 71.401 27.850 -88.920 1.00 86.12 274 ALA A CA 1
ATOM 2044 C C . ALA A 1 274 ? 71.982 29.271 -88.951 1.00 86.12 274 ALA A C 1
ATOM 2046 O O . ALA A 1 274 ? 72.409 29.733 -90.009 1.00 86.12 274 ALA A O 1
ATOM 2047 N N . LYS A 1 275 ? 72.073 29.935 -87.792 1.00 90.25 275 LYS A N 1
ATOM 2048 C CA . LYS A 1 275 ? 72.717 31.244 -87.656 1.00 90.25 275 LYS A CA 1
ATOM 2049 C C . LYS A 1 275 ? 74.208 31.178 -88.000 1.00 90.25 275 LYS A C 1
ATOM 2051 O O . LYS A 1 275 ? 74.653 31.948 -88.844 1.00 90.25 275 LYS A O 1
ATOM 2056 N N . ARG A 1 276 ? 74.955 30.212 -87.449 1.00 86.06 276 ARG A N 1
ATOM 2057 C CA . ARG A 1 276 ? 76.373 29.983 -87.796 1.00 86.06 276 ARG A CA 1
ATOM 2058 C C . ARG A 1 276 ? 76.568 29.692 -89.283 1.00 86.06 276 ARG A C 1
ATOM 2060 O O . ARG A 1 276 ? 77.495 30.209 -89.896 1.00 86.06 276 ARG A O 1
ATOM 2067 N N . ALA A 1 277 ? 75.694 28.885 -89.883 1.00 83.38 277 ALA A N 1
ATOM 2068 C CA . ALA A 1 277 ? 75.741 28.592 -91.313 1.00 83.38 277 ALA A CA 1
ATOM 2069 C C . ALA A 1 277 ? 75.472 29.844 -92.165 1.00 83.38 277 ALA A C 1
ATOM 2071 O O . ALA A 1 277 ? 76.133 30.042 -93.183 1.00 83.38 277 ALA A O 1
ATOM 2072 N N . ALA A 1 278 ? 74.540 30.706 -91.746 1.00 82.31 278 ALA A N 1
ATOM 2073 C CA . ALA A 1 278 ? 74.276 31.984 -92.400 1.00 82.31 278 ALA A CA 1
ATOM 2074 C C . ALA A 1 278 ? 75.467 32.950 -92.282 1.00 82.31 278 ALA A C 1
ATOM 2076 O O . ALA A 1 278 ? 75.844 33.559 -93.280 1.00 82.31 278 ALA A O 1
ATOM 2077 N N . GLU A 1 279 ? 76.100 33.042 -91.108 1.00 83.50 279 GLU A N 1
ATOM 2078 C CA . GLU A 1 279 ? 77.322 33.833 -90.890 1.00 83.50 279 GLU A CA 1
ATOM 2079 C C . GLU A 1 279 ? 78.484 33.334 -91.763 1.00 83.50 279 GLU A C 1
ATOM 2081 O O . GLU A 1 279 ? 79.150 34.128 -92.424 1.00 83.50 279 GLU A O 1
ATOM 2086 N N . LEU A 1 280 ? 78.683 32.016 -91.847 1.00 82.12 280 LEU A N 1
ATOM 2087 C CA . LEU A 1 280 ? 79.730 31.409 -92.674 1.00 82.12 280 LEU A CA 1
ATOM 2088 C C . LEU A 1 280 ? 79.459 31.599 -94.175 1.00 82.12 280 LEU A C 1
ATOM 2090 O O . LEU A 1 280 ? 80.376 31.872 -94.948 1.00 82.12 280 LEU A O 1
ATOM 2094 N N . LYS A 1 281 ? 78.190 31.530 -94.595 1.00 82.69 281 LYS A N 1
ATOM 2095 C CA . LYS A 1 281 ? 77.771 31.848 -95.966 1.00 82.69 281 LYS A CA 1
ATOM 2096 C C . LYS A 1 281 ? 77.994 33.326 -96.301 1.00 82.69 281 LYS A C 1
ATOM 2098 O O . LYS A 1 281 ? 78.466 33.621 -97.395 1.00 82.69 281 LYS A O 1
ATOM 2103 N N . ALA A 1 282 ? 77.698 34.238 -95.374 1.00 80.31 282 ALA A N 1
ATOM 2104 C CA . ALA A 1 282 ? 77.977 35.663 -95.537 1.00 80.31 282 ALA A CA 1
ATOM 2105 C C . ALA A 1 282 ? 79.489 35.936 -95.636 1.00 80.31 282 ALA A C 1
ATOM 2107 O O . ALA A 1 282 ? 79.911 36.709 -96.492 1.00 80.31 282 ALA A O 1
ATOM 2108 N N . ALA A 1 283 ? 80.309 35.248 -94.833 1.00 76.38 283 ALA A N 1
ATOM 2109 C CA . ALA A 1 283 ? 81.768 35.332 -94.908 1.00 76.38 283 ALA A CA 1
ATOM 2110 C C . ALA A 1 283 ? 82.324 34.818 -96.251 1.00 76.38 283 ALA A C 1
ATOM 2112 O O . ALA A 1 283 ? 83.196 35.459 -96.833 1.00 76.38 283 ALA A O 1
ATOM 2113 N N . LEU A 1 284 ? 81.786 33.712 -96.784 1.00 75.69 284 LEU A N 1
ATOM 2114 C CA . LEU A 1 284 ? 82.148 33.189 -98.110 1.00 75.69 284 LEU A CA 1
ATOM 2115 C C . LEU A 1 284 ? 81.714 34.115 -99.257 1.00 75.69 284 LEU A C 1
ATOM 2117 O O . LEU A 1 284 ? 82.426 34.238 -100.253 1.00 75.69 284 LEU A O 1
ATOM 2121 N N . GLU A 1 285 ? 80.552 34.769 -99.157 1.00 74.62 285 GLU A N 1
ATOM 2122 C CA . GLU A 1 285 ? 80.158 35.792 -100.136 1.00 74.62 285 GLU A CA 1
ATOM 2123 C C . GLU A 1 285 ? 81.068 37.022 -100.089 1.00 74.62 285 GLU A C 1
ATOM 2125 O O . GLU A 1 285 ? 81.399 37.576 -101.138 1.00 74.62 285 GLU A O 1
ATOM 2130 N N . ASP A 1 286 ? 81.499 37.436 -98.900 1.00 68.25 286 ASP A N 1
ATOM 2131 C CA . ASP A 1 286 ? 82.449 38.533 -98.728 1.00 68.25 286 ASP A CA 1
ATOM 2132 C C . ASP A 1 286 ? 83.848 38.178 -99.271 1.00 68.25 286 ASP A C 1
ATOM 2134 O O . ASP A 1 286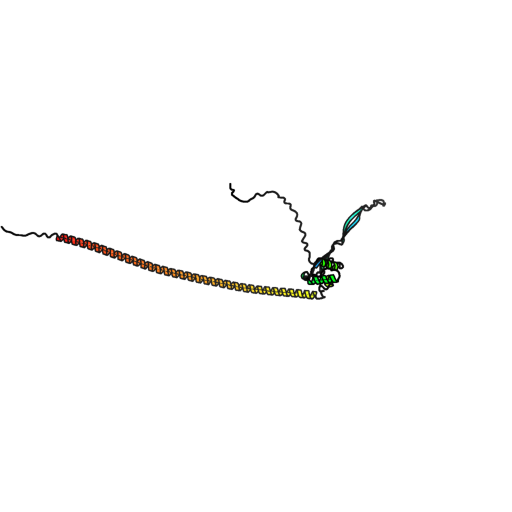 ? 84.493 38.992 -99.933 1.00 68.25 286 ASP A O 1
ATOM 2138 N N . GLU A 1 287 ? 84.292 36.929 -99.103 1.00 68.00 287 GLU A N 1
ATOM 2139 C CA . GLU A 1 287 ? 85.505 36.400 -99.739 1.00 68.00 287 GLU A CA 1
ATOM 2140 C C . GLU A 1 287 ? 85.373 36.344 -101.273 1.00 68.00 287 GLU A C 1
ATOM 2142 O O . GLU A 1 287 ? 86.285 36.756 -101.990 1.00 68.00 287 GLU A O 1
ATOM 2147 N N . LYS A 1 288 ? 84.213 35.932 -101.807 1.00 65.19 288 LYS A N 1
ATOM 2148 C CA . LYS A 1 288 ? 83.915 36.012 -103.249 1.00 65.19 288 LYS A CA 1
ATOM 2149 C C . LYS A 1 288 ? 83.962 37.446 -103.771 1.00 65.19 288 LYS A C 1
ATOM 2151 O O . LYS A 1 288 ? 84.504 37.664 -104.850 1.00 65.19 288 LYS A O 1
ATOM 2156 N N . LYS A 1 289 ? 83.431 38.424 -103.029 1.00 62.88 289 LYS A N 1
ATOM 2157 C CA . LYS A 1 289 ? 83.526 39.851 -103.385 1.00 62.88 289 LYS A CA 1
ATOM 2158 C C . LYS A 1 289 ? 84.973 40.347 -103.371 1.00 62.88 289 LYS A C 1
ATOM 2160 O O . LYS A 1 289 ? 85.346 41.103 -104.263 1.00 62.88 289 LYS A O 1
ATOM 2165 N N . ARG A 1 290 ? 85.801 39.876 -102.432 1.00 59.97 290 ARG A N 1
ATOM 2166 C CA . ARG A 1 290 ? 87.249 40.150 -102.407 1.00 59.97 290 ARG A CA 1
ATOM 2167 C C . ARG A 1 290 ? 87.996 39.510 -103.588 1.00 59.97 290 ARG A C 1
ATOM 2169 O O . ARG A 1 290 ? 88.818 40.182 -104.201 1.00 59.97 290 ARG A O 1
ATOM 2176 N N . ASN A 1 291 ? 87.669 38.274 -103.972 1.00 57.81 291 ASN A N 1
ATOM 2177 C CA . ASN A 1 291 ? 88.290 37.590 -105.119 1.00 57.81 291 ASN A CA 1
ATOM 2178 C C . ASN A 1 291 ? 87.842 38.141 -106.487 1.00 57.81 291 ASN A C 1
ATOM 2180 O O . ASN A 1 291 ? 88.614 38.102 -107.440 1.00 57.81 291 ASN A O 1
ATOM 2184 N N . ASN A 1 292 ? 86.634 38.706 -106.593 1.00 53.12 292 ASN A N 1
ATOM 2185 C CA . ASN A 1 292 ? 86.146 39.351 -107.822 1.00 53.12 292 ASN A CA 1
ATOM 2186 C C . ASN A 1 292 ? 86.600 40.820 -107.973 1.00 53.12 292 ASN A C 1
ATOM 2188 O O . ASN A 1 292 ? 86.240 41.474 -108.948 1.00 53.12 292 ASN A O 1
ATOM 2192 N N . GLY A 1 293 ? 87.379 41.339 -107.015 1.00 50.91 293 GLY A N 1
ATOM 2193 C CA . GLY A 1 293 ? 87.991 42.672 -107.047 1.00 50.91 293 GLY A CA 1
ATOM 2194 C C . GLY A 1 293 ? 89.415 42.716 -107.620 1.00 50.91 293 GLY A C 1
ATOM 2195 O O . GLY A 1 293 ? 89.999 43.793 -107.667 1.00 50.91 293 GLY A O 1
ATOM 2196 N N . ASN A 1 294 ? 89.980 41.583 -108.063 1.00 45.81 294 ASN A N 1
ATOM 2197 C CA . ASN A 1 294 ? 91.325 41.499 -108.651 1.00 45.81 294 ASN A CA 1
ATOM 2198 C C . ASN A 1 294 ? 91.293 40.997 -110.107 1.00 45.81 294 ASN A C 1
ATOM 2200 O O . ASN A 1 294 ? 91.912 39.995 -110.456 1.00 45.81 294 ASN A O 1
ATOM 2204 N N . LEU A 1 295 ? 90.529 41.692 -110.951 1.00 46.47 295 LEU A N 1
ATOM 2205 C CA . LEU A 1 295 ? 90.577 41.581 -112.412 1.00 46.47 295 LEU A CA 1
ATOM 2206 C C . LEU A 1 295 ? 90.556 42.996 -113.007 1.00 46.47 295 LEU A C 1
ATOM 2208 O O . LEU A 1 295 ? 89.541 43.469 -113.512 1.00 46.47 295 LEU A O 1
ATOM 2212 N N . THR A 1 296 ? 91.690 43.689 -112.914 1.00 47.81 296 THR A N 1
ATOM 2213 C CA . THR A 1 296 ? 92.003 44.878 -113.717 1.00 47.81 296 THR A CA 1
ATOM 2214 C C . THR A 1 296 ? 92.651 44.436 -115.038 1.00 47.81 296 THR A C 1
ATOM 2216 O O . THR A 1 296 ? 93.740 43.861 -115.015 1.00 47.81 296 THR A O 1
ATOM 2219 N N . PRO A 1 297 ? 92.016 44.678 -116.200 1.00 46.84 297 PRO A N 1
ATOM 2220 C CA . PRO A 1 297 ? 92.597 44.385 -117.507 1.00 46.84 297 PRO A CA 1
ATOM 2221 C C . PRO A 1 297 ? 93.513 45.529 -117.980 1.00 46.84 297 PRO A C 1
ATOM 2223 O O . PRO A 1 297 ? 93.157 46.704 -117.894 1.00 46.84 297 PRO A O 1
ATOM 2226 N N . LEU A 1 298 ? 94.692 45.178 -118.503 1.00 41.16 298 LEU A N 1
ATOM 2227 C CA . LEU A 1 298 ? 95.605 46.092 -119.202 1.00 41.16 298 LEU A CA 1
ATOM 2228 C C . LEU A 1 298 ? 94.998 46.526 -120.553 1.00 41.16 298 LEU A C 1
ATOM 2230 O O . LEU A 1 298 ? 94.523 45.658 -121.290 1.00 41.16 298 LEU A O 1
ATOM 2234 N N . PRO A 1 299 ? 95.033 47.820 -120.927 1.00 49.41 299 PRO A N 1
ATOM 2235 C CA . PRO A 1 299 ? 94.550 48.265 -122.226 1.00 49.41 299 PRO A CA 1
ATOM 2236 C C . PRO A 1 299 ? 95.637 48.134 -123.299 1.00 49.41 299 PRO A C 1
ATOM 2238 O O . PRO A 1 299 ? 96.748 48.641 -123.156 1.00 49.41 299 PRO A O 1
ATOM 2241 N N . ILE A 1 300 ? 95.276 47.492 -124.409 1.00 40.19 300 ILE A N 1
ATOM 2242 C CA . ILE A 1 300 ? 95.984 47.575 -125.686 1.00 40.19 300 ILE A CA 1
ATOM 2243 C C . ILE A 1 300 ? 95.070 48.365 -126.623 1.00 40.19 300 ILE A C 1
ATOM 2245 O O . ILE A 1 300 ? 93.945 47.953 -126.902 1.00 40.19 300 ILE A O 1
ATOM 2249 N N . SER A 1 301 ? 95.540 49.510 -127.102 1.00 45.22 301 SER A N 1
ATOM 2250 C CA . SER A 1 301 ? 95.042 50.152 -128.317 1.00 45.22 301 SER A CA 1
ATOM 2251 C C . SER A 1 301 ? 96.206 50.867 -128.990 1.00 45.22 301 SER A C 1
ATOM 2253 O O . SER A 1 301 ? 97.030 51.516 -128.352 1.00 45.22 301 SER A O 1
ATOM 2255 N N . THR A 1 302 ? 96.287 50.604 -130.280 1.00 48.03 302 THR A N 1
ATOM 2256 C CA . THR A 1 302 ? 97.347 50.861 -131.247 1.00 48.03 302 THR A CA 1
ATOM 2257 C C . THR A 1 302 ? 97.139 52.191 -131.960 1.00 48.03 302 THR A C 1
ATOM 2259 O O . THR A 1 302 ? 96.007 52.456 -132.343 1.00 48.03 302 THR A O 1
ATOM 2262 N N . GLU A 1 303 ? 98.214 52.918 -132.276 1.00 40.12 303 GLU A N 1
ATOM 2263 C CA . GLU A 1 303 ? 98.362 53.627 -133.558 1.00 40.12 303 GLU A CA 1
ATOM 2264 C C . GLU A 1 303 ? 99.840 53.972 -133.821 1.00 40.12 303 GLU A C 1
ATOM 2266 O O . GLU A 1 303 ? 100.597 54.275 -132.900 1.00 40.12 303 GLU A O 1
ATOM 2271 N N . SER A 1 304 ? 100.254 53.835 -135.083 1.00 46.19 304 SER A N 1
ATOM 2272 C CA . SER A 1 304 ? 101.619 53.989 -135.594 1.00 46.19 304 SER A CA 1
ATOM 2273 C C . SER A 1 304 ? 101.750 55.269 -136.422 1.00 46.19 304 SER A C 1
ATOM 2275 O O . SER A 1 304 ? 101.126 55.347 -137.476 1.00 46.19 304 SER A O 1
ATOM 2277 N N . ASN A 1 305 ? 102.576 56.216 -135.966 1.00 42.41 305 ASN A N 1
ATOM 2278 C CA . ASN A 1 305 ? 103.524 57.076 -136.704 1.00 42.41 305 ASN A CA 1
ATOM 2279 C C . ASN A 1 305 ? 104.228 57.990 -135.690 1.00 42.41 305 ASN A C 1
ATOM 2281 O O . ASN A 1 305 ? 103.524 58.465 -134.770 1.00 42.41 305 ASN A O 1
#

Sequence (305 aa):
MKIRSLPAVLAATSLLGACQTGLPQMAEPAEVVARHAPPGAQPGTCWGQDETPAVIETVTEQVVVQPAGVAADGSSGTPAVYKTETQQKIVKPRKATWFETPCDYQLTPEFNTSLQRALKARGHYRGPINGEMDGRTQAAIRAYQKPQGLDSAKISLAAARQMGLSPVELPGEKEKRLAAAEKAEKVLKAEKARLAAEEAKNRKEAAELAKLEAEAEEKARREAEAKAKAVAKAEADAKAEADRLAAVEAEKAAQARREAEAKAKAEAERAEKAKRAAELKAALEDEKKRNNGNLTPLPISTESN